Protein AF-A0A958MFA0-F1 (afdb_monomer_lite)

Foldseek 3Di:
DDLDFFDLPPDQLVLLLVVLLVLCVVVVVQLLVLLVQLVVLVVLLPPPPRSLVRSLLSVLLLLQLLLVSLVCSVVVHDDDVVSSNCRSVVPLLSVQCVVLSVLSSVLSNLLSCLVPVPDVPSVVVNVVSVLLNVLSSQFLSSCCSVPVPAHSVRSSVVSVVSCVSHVVSVVVNVVVVVVLVVCCVPPVCVVVCSSSSSSVSNSSNSSNCVGRVVDDRDD

Secondary structure (DSSP, 8-state):
-------S--TTSSHHHHHHHHHHHTTHHHHHHHHHHHHHHHHHHTSTTHHHHHHHHHHHHHHHHHHHHHHHHHTT----HHHHHHHHT-HHHHHHHHHHHHHHHHHHHHHHHHHHT--TTHHHHHHHHHHHHHHIIIIIHHHHHH-TTS-HHHHHHHHHHHHHHTHHHHHHHHHHHHHHHHHHTSGGGHHHHHHHTTHHHHHHHHHHHHHHS-PPP--

Structure (mmCIF, N/CA/C/O backbone):
data_AF-A0A958MFA0-F1
#
_entry.id   AF-A0A958MFA0-F1
#
loop_
_atom_site.group_PDB
_atom_site.id
_atom_site.type_symbol
_atom_site.label_atom_id
_atom_site.label_alt_id
_atom_site.label_comp_id
_atom_site.label_asym_id
_atom_site.label_entity_id
_atom_site.label_seq_id
_atom_site.pdbx_PDB_ins_code
_atom_site.Cartn_x
_atom_site.Cartn_y
_atom_site.Cartn_z
_atom_site.occupancy
_atom_site.B_iso_or_equiv
_atom_site.auth_seq_id
_atom_site.auth_comp_id
_atom_site.auth_asym_id
_atom_site.auth_atom_id
_atom_site.pdbx_PDB_model_num
ATOM 1 N N . MET A 1 1 ? 1.719 -18.904 14.456 1.00 42.28 1 MET A N 1
ATOM 2 C CA . MET A 1 1 ? 0.328 -18.883 13.957 1.00 42.28 1 MET A CA 1
ATOM 3 C C . MET A 1 1 ? 0.421 -19.070 12.454 1.00 42.28 1 MET A C 1
ATOM 5 O O . MET A 1 1 ? 1.051 -18.239 11.820 1.00 42.28 1 MET A O 1
ATOM 9 N N . ALA A 1 2 ? -0.038 -20.200 11.915 1.00 42.53 2 ALA A N 1
ATOM 10 C CA . ALA A 1 2 ? 0.018 -20.443 10.474 1.00 42.53 2 ALA A CA 1
ATOM 11 C C . ALA A 1 2 ? -1.041 -19.566 9.795 1.00 42.53 2 ALA A C 1
ATOM 13 O O . ALA A 1 2 ? -2.212 -19.676 10.155 1.00 42.53 2 ALA A O 1
ATOM 14 N N . ILE A 1 3 ? -0.635 -18.695 8.866 1.00 47.72 3 ILE A N 1
ATOM 15 C CA . ILE A 1 3 ? -1.565 -17.968 7.993 1.00 47.72 3 ILE A CA 1
ATOM 16 C C . ILE A 1 3 ? -2.292 -19.042 7.183 1.00 47.72 3 ILE A C 1
ATOM 18 O O . ILE A 1 3 ? -1.683 -19.742 6.372 1.00 47.72 3 ILE A O 1
ATOM 22 N N . LYS A 1 4 ? -3.563 -19.265 7.507 1.00 48.31 4 LYS A N 1
ATOM 23 C CA . LYS A 1 4 ? -4.401 -20.279 6.882 1.00 48.31 4 LYS A CA 1
ATOM 24 C C . LYS A 1 4 ? -5.480 -19.562 6.083 1.00 48.31 4 LYS A C 1
ATOM 26 O O . LYS A 1 4 ? -6.168 -18.719 6.638 1.00 48.31 4 LYS A O 1
ATOM 31 N N . PHE A 1 5 ? -5.611 -20.030 4.845 1.00 52.53 5 PHE A N 1
ATOM 32 C CA . PHE A 1 5 ? -6.624 -19.738 3.832 1.00 52.53 5 PHE A CA 1
ATOM 33 C C . PHE A 1 5 ? -6.328 -18.552 2.913 1.00 52.53 5 PHE A C 1
ATOM 35 O O . PHE A 1 5 ? -6.096 -17.427 3.331 1.00 52.53 5 PHE A O 1
ATOM 42 N N . TYR A 1 6 ? -6.293 -18.893 1.623 1.00 54.03 6 TYR A N 1
ATOM 43 C CA . TYR A 1 6 ? -6.500 -17.974 0.521 1.00 54.03 6 TYR A CA 1
ATOM 44 C C . TYR A 1 6 ? -7.883 -18.297 -0.003 1.00 54.03 6 TYR A C 1
ATOM 46 O O . TYR A 1 6 ? -8.095 -19.404 -0.512 1.00 54.03 6 TYR A O 1
ATOM 54 N N . LYS A 1 7 ? -8.820 -17.368 0.124 1.00 59.22 7 LYS A N 1
ATOM 55 C CA . LYS A 1 7 ? -10.092 -17.511 -0.574 1.00 59.22 7 LYS A CA 1
ATOM 56 C C . LYS A 1 7 ? -9.821 -17.423 -2.079 1.00 59.22 7 LYS A C 1
ATOM 58 O O . LYS A 1 7 ? -9.080 -16.545 -2.514 1.00 59.22 7 LYS A O 1
ATOM 63 N N . THR A 1 8 ? -10.362 -18.362 -2.851 1.00 53.28 8 THR A N 1
ATOM 64 C CA . THR A 1 8 ? -10.251 -18.422 -4.325 1.00 53.28 8 THR A CA 1
ATOM 65 C C . THR A 1 8 ? -11.487 -17.873 -5.039 1.00 53.28 8 THR A C 1
ATOM 67 O O . THR A 1 8 ? -11.510 -17.825 -6.264 1.00 53.28 8 THR A O 1
ATOM 70 N N . ASP A 1 9 ? -12.521 -17.487 -4.286 1.00 56.03 9 ASP A N 1
ATOM 71 C CA . ASP A 1 9 ? -13.794 -16.990 -4.810 1.00 56.03 9 ASP A CA 1
ATOM 72 C C . ASP A 1 9 ? -14.196 -15.704 -4.073 1.00 56.03 9 ASP A C 1
ATOM 74 O O . ASP A 1 9 ? -14.758 -15.723 -2.973 1.00 56.03 9 ASP A O 1
ATOM 78 N N . ILE A 1 10 ? -13.794 -14.573 -4.653 1.00 55.56 10 ILE A N 1
ATOM 79 C CA . ILE A 1 10 ? -14.013 -13.213 -4.130 1.00 55.56 10 ILE A CA 1
ATOM 80 C C . ILE A 1 10 ? -15.196 -12.552 -4.870 1.00 55.56 10 ILE A C 1
ATOM 82 O O . ILE A 1 10 ? -15.312 -11.330 -4.929 1.00 55.56 10 ILE A O 1
ATOM 86 N N . GLY A 1 11 ? -16.067 -13.356 -5.491 1.00 56.19 11 GLY A N 1
ATOM 87 C CA . GLY A 1 11 ? -17.166 -12.839 -6.295 1.00 56.19 11 GLY A CA 1
ATOM 88 C C . GLY A 1 11 ? -16.675 -12.029 -7.498 1.00 56.19 11 GLY A C 1
ATOM 89 O O . GLY A 1 11 ? -15.629 -12.292 -8.095 1.00 56.19 11 GLY A O 1
ATOM 90 N N . THR A 1 12 ? -17.451 -11.021 -7.881 1.00 56.22 12 THR A N 1
ATOM 91 C CA . THR A 1 12 ? -17.263 -10.261 -9.136 1.00 56.22 12 THR A CA 1
ATOM 92 C C . THR A 1 12 ? -16.230 -9.127 -9.037 1.00 56.22 12 THR A C 1
ATOM 94 O O . THR A 1 12 ? -16.018 -8.389 -10.000 1.00 56.22 12 THR A O 1
ATOM 97 N N . GLY A 1 13 ? -15.575 -8.961 -7.883 1.00 62.12 13 GLY A N 1
ATOM 98 C CA . GLY A 1 13 ? -14.539 -7.948 -7.649 1.00 62.12 13 GLY A CA 1
ATOM 99 C C . GLY A 1 13 ? -15.048 -6.516 -7.418 1.00 62.12 13 GLY A C 1
ATOM 100 O O . GLY A 1 13 ? -14.292 -5.705 -6.886 1.00 62.12 13 GLY A O 1
ATOM 101 N N . TRP A 1 14 ? -16.311 -6.189 -7.742 1.00 68.00 14 TRP A N 1
ATOM 102 C CA . TRP A 1 14 ? -16.907 -4.864 -7.457 1.00 68.00 14 TRP A CA 1
ATOM 103 C C . TRP A 1 14 ? -17.265 -4.675 -5.972 1.00 68.00 14 TRP A C 1
ATOM 105 O O . TRP A 1 14 ? -17.302 -3.548 -5.475 1.00 68.00 14 TRP A O 1
ATOM 115 N N . GLU A 1 15 ? -17.484 -5.782 -5.262 1.00 76.62 15 GLU A N 1
ATOM 116 C CA . GLU A 1 15 ? -17.843 -5.820 -3.842 1.00 76.62 15 GLU A CA 1
ATOM 117 C C . GLU A 1 15 ? -16.756 -5.181 -2.965 1.00 76.62 15 GLU A C 1
ATOM 119 O O . GLU A 1 15 ? -17.062 -4.529 -1.968 1.00 76.62 15 GLU A O 1
ATOM 124 N N . VAL A 1 16 ? -15.483 -5.303 -3.363 1.00 79.75 16 VAL A N 1
ATOM 125 C CA . VAL A 1 16 ? -14.350 -4.718 -2.632 1.00 79.75 16 VAL A CA 1
ATOM 126 C C . VAL A 1 16 ? -14.380 -3.181 -2.683 1.00 79.75 16 VAL A C 1
ATOM 128 O O . VAL A 1 16 ? -14.438 -2.570 -1.615 1.00 79.75 16 VAL A O 1
ATOM 131 N N . PRO A 1 17 ? -14.397 -2.522 -3.864 1.00 78.31 17 PRO A N 1
ATOM 132 C CA . PRO A 1 17 ? -14.599 -1.076 -3.954 1.00 78.31 17 PRO A CA 1
ATOM 133 C C . PRO A 1 17 ? -15.829 -0.571 -3.191 1.00 78.31 17 PRO A C 1
ATOM 135 O O . PRO A 1 17 ? -15.758 0.472 -2.539 1.00 78.31 17 PRO A O 1
ATOM 138 N N . TRP A 1 18 ? -16.945 -1.304 -3.247 1.00 79.69 18 TRP A N 1
ATOM 139 C CA . TRP A 1 18 ? -18.168 -0.923 -2.542 1.00 79.69 18 TRP A CA 1
ATOM 140 C C . TRP A 1 18 ? -18.013 -0.989 -1.023 1.00 79.69 18 TRP A C 1
ATOM 142 O O . TRP A 1 18 ? -18.351 -0.040 -0.320 1.00 79.69 18 TRP A O 1
ATOM 152 N N . TYR A 1 19 ? -17.425 -2.061 -0.500 1.00 85.50 19 TYR A N 1
ATOM 153 C CA . TYR A 1 19 ? -17.160 -2.180 0.931 1.00 85.50 19 TYR A CA 1
ATOM 154 C C . TYR A 1 19 ? -16.174 -1.108 1.424 1.00 85.50 19 TYR A C 1
ATOM 156 O O . TYR A 1 19 ? -16.369 -0.508 2.484 1.00 85.50 19 TYR A O 1
ATOM 164 N N . CYS A 1 20 ? -15.151 -0.783 0.624 1.00 86.44 20 CYS A N 1
ATOM 165 C CA . CYS A 1 20 ? -14.254 0.342 0.899 1.00 86.44 20 CYS A CA 1
ATOM 166 C C . CYS A 1 20 ? -15.016 1.672 1.017 1.00 86.44 20 CYS A C 1
ATOM 168 O O . CYS A 1 20 ? -14.756 2.447 1.944 1.00 86.44 20 CYS A O 1
ATOM 170 N N . TRP A 1 21 ? -15.973 1.910 0.115 1.00 84.94 21 TRP A N 1
ATOM 171 C CA . TRP A 1 21 ? -16.859 3.074 0.145 1.00 84.94 21 TRP A CA 1
ATOM 172 C C . TRP A 1 21 ? -17.740 3.110 1.407 1.00 84.94 21 TRP A C 1
ATOM 174 O O . TRP A 1 21 ? -17.855 4.144 2.070 1.00 84.94 21 TRP A O 1
ATOM 184 N N . GLU A 1 22 ? -18.324 1.980 1.799 1.00 86.06 22 GLU A N 1
ATOM 185 C CA . GLU A 1 22 ? -19.159 1.888 3.002 1.00 86.06 22 GLU A CA 1
ATOM 186 C C . GLU A 1 22 ? -18.379 2.180 4.293 1.00 86.06 22 GLU A C 1
ATOM 188 O O . GLU A 1 22 ? -18.895 2.848 5.198 1.00 86.06 22 GLU A O 1
ATOM 193 N N . LEU A 1 23 ? -17.117 1.742 4.369 1.00 86.81 23 LEU A N 1
ATOM 194 C CA . LEU A 1 23 ? -16.224 2.058 5.486 1.00 86.81 23 LEU A CA 1
ATOM 195 C C . LEU A 1 23 ? -15.851 3.545 5.520 1.00 86.81 23 LEU A C 1
ATOM 197 O O . LEU A 1 23 ? -15.913 4.184 6.575 1.00 86.81 23 LEU A O 1
ATOM 201 N N . MET A 1 24 ? -15.466 4.112 4.375 1.00 88.50 24 MET A N 1
ATOM 202 C CA . MET A 1 24 ? -14.934 5.474 4.331 1.00 88.50 24 MET A CA 1
ATOM 203 C C . MET A 1 24 ? -16.021 6.537 4.519 1.00 88.50 24 MET A C 1
ATOM 205 O O . MET A 1 24 ? -15.745 7.569 5.125 1.00 88.50 24 MET A O 1
ATOM 209 N N . LYS A 1 25 ? -17.251 6.323 4.017 1.00 86.62 25 LYS A N 1
ATOM 210 C CA . LYS A 1 25 ? -18.285 7.375 3.991 1.00 86.62 25 LYS A CA 1
ATOM 211 C C . LYS A 1 25 ? -18.671 7.846 5.395 1.00 86.62 25 LYS A C 1
ATOM 213 O O . LYS A 1 25 ? -18.990 9.014 5.588 1.00 86.62 25 LYS A O 1
ATOM 218 N N . LYS A 1 26 ? -18.558 6.959 6.390 1.00 84.94 26 LYS A N 1
ATOM 219 C CA . LYS A 1 26 ? -18.779 7.262 7.815 1.00 84.94 26 LYS A CA 1
ATOM 220 C C . LYS A 1 26 ? -17.706 8.194 8.395 1.00 84.94 26 LYS A C 1
ATOM 222 O O . LYS A 1 26 ? -17.974 8.914 9.347 1.00 84.94 26 LYS A O 1
ATOM 227 N N . ASN A 1 27 ? -16.509 8.198 7.806 1.00 86.94 27 ASN A N 1
ATOM 228 C CA . ASN A 1 27 ? -15.331 8.943 8.256 1.00 86.94 27 ASN A CA 1
ATOM 229 C C . ASN A 1 27 ? -14.742 9.818 7.132 1.00 86.94 27 ASN A C 1
ATOM 231 O O . ASN A 1 27 ? -13.530 10.046 7.071 1.00 86.94 27 ASN A O 1
ATOM 235 N N . TYR A 1 28 ? -15.601 10.312 6.234 1.00 86.56 28 TYR A N 1
ATOM 236 C CA . TYR A 1 28 ? -15.191 10.884 4.951 1.00 86.56 28 TYR A CA 1
ATOM 237 C C . TYR A 1 28 ? -14.187 12.036 5.082 1.00 86.56 28 TYR A C 1
ATOM 239 O O . TYR A 1 28 ? -13.232 12.101 4.317 1.00 86.56 28 TYR A O 1
ATOM 247 N N . GLY A 1 29 ? -14.341 12.911 6.083 1.00 88.00 29 GLY A N 1
ATOM 248 C CA . GLY A 1 29 ? -13.418 14.032 6.302 1.00 88.00 29 GLY A CA 1
ATOM 249 C C . GLY A 1 29 ? -11.972 13.587 6.560 1.00 88.00 29 GLY A C 1
ATOM 250 O O . GLY A 1 29 ? -11.043 14.129 5.961 1.00 88.00 29 GLY A O 1
ATOM 251 N N . LEU A 1 30 ? -11.778 12.558 7.395 1.00 89.19 30 LEU A N 1
ATOM 252 C CA . LEU A 1 30 ? -10.454 11.977 7.632 1.00 89.19 30 LEU A CA 1
ATOM 253 C C . LEU A 1 30 ? -9.954 11.246 6.382 1.00 89.19 30 LEU A C 1
ATOM 255 O O . LEU A 1 30 ? -8.801 11.420 5.991 1.00 89.19 30 LEU A O 1
ATOM 259 N N . ALA A 1 31 ? -10.829 10.467 5.741 1.00 88.44 31 ALA A N 1
ATOM 260 C CA . ALA A 1 31 ? -10.497 9.703 4.545 1.00 88.44 31 ALA A CA 1
ATOM 261 C C . ALA A 1 31 ? -9.992 10.610 3.409 1.00 88.44 31 ALA A C 1
ATOM 263 O O . ALA A 1 31 ? -8.959 10.341 2.793 1.00 88.44 31 ALA A O 1
ATOM 264 N N . LEU A 1 32 ? -10.686 11.725 3.183 1.00 87.31 32 LEU A N 1
ATOM 265 C CA . LEU A 1 32 ? -10.329 12.744 2.208 1.00 87.31 32 LEU A CA 1
ATOM 266 C C . LEU A 1 32 ? -8.992 13.406 2.551 1.00 87.31 32 LEU A C 1
ATOM 268 O O . LEU A 1 32 ? -8.109 13.450 1.698 1.00 87.31 32 LEU A O 1
ATOM 272 N N . GLY A 1 33 ? -8.811 13.869 3.793 1.00 85.88 33 GLY A N 1
ATOM 273 C CA . GLY A 1 33 ? -7.572 14.533 4.214 1.00 85.88 33 GLY A CA 1
ATOM 274 C C . GLY A 1 33 ? -6.334 13.646 4.050 1.00 85.88 33 GLY A C 1
ATOM 275 O O . GLY A 1 33 ? -5.317 14.081 3.512 1.00 85.88 33 GLY A O 1
ATOM 276 N N . VAL A 1 34 ? -6.435 12.372 4.438 1.00 88.12 34 VAL A N 1
ATOM 277 C CA . VAL A 1 34 ? -5.340 11.401 4.287 1.00 88.12 34 VAL A CA 1
ATOM 278 C C . VAL A 1 34 ? -5.091 11.058 2.813 1.00 88.12 34 VAL A C 1
ATOM 280 O O . VAL A 1 34 ? -3.951 10.845 2.409 1.00 88.12 34 VAL A O 1
ATOM 283 N N . SER A 1 35 ? -6.126 11.063 1.977 1.00 85.12 35 SER A N 1
ATOM 284 C CA . SER A 1 35 ? -5.967 10.797 0.544 1.00 85.12 35 SER A CA 1
ATOM 285 C C . SER A 1 35 ? -5.373 11.980 -0.225 1.00 85.12 35 SER A C 1
ATOM 287 O O . SER A 1 35 ? -4.584 11.773 -1.143 1.00 85.12 35 SER A O 1
ATOM 289 N N . VAL A 1 36 ? -5.652 13.221 0.191 1.00 83.44 36 VAL A N 1
ATOM 290 C CA . VAL A 1 36 ? -4.938 14.410 -0.309 1.00 83.44 36 VAL A CA 1
ATOM 291 C C . VAL A 1 36 ? -3.455 14.338 0.058 1.00 83.44 36 VAL A C 1
ATOM 293 O O . VAL A 1 36 ? -2.602 14.626 -0.777 1.00 83.44 36 VAL A O 1
ATOM 296 N N . LEU A 1 37 ? -3.124 13.891 1.273 1.00 84.75 37 LEU A N 1
ATOM 297 C CA . LEU A 1 37 ? -1.733 13.659 1.664 1.00 84.75 37 LEU A CA 1
ATOM 298 C C . LEU A 1 37 ? -1.057 12.604 0.767 1.00 84.75 37 LEU A C 1
ATOM 300 O O . LEU A 1 37 ? 0.075 12.808 0.331 1.00 84.75 37 LEU A O 1
ATOM 304 N N . ALA A 1 38 ? -1.764 11.520 0.436 1.00 82.88 38 ALA A N 1
ATOM 305 C CA . ALA A 1 38 ? -1.285 10.513 -0.513 1.00 82.88 38 ALA A CA 1
ATOM 306 C C . ALA A 1 38 ? -1.000 11.120 -1.891 1.00 82.88 38 ALA A C 1
ATOM 308 O O . ALA A 1 38 ? 0.053 10.864 -2.469 1.00 82.88 38 ALA A O 1
ATOM 309 N N . LEU A 1 39 ? -1.905 11.966 -2.394 1.00 79.88 39 LEU A N 1
ATOM 310 C CA . LEU A 1 39 ? -1.716 12.684 -3.653 1.00 79.88 39 LEU A CA 1
ATOM 311 C C . LEU A 1 39 ? -0.454 13.554 -3.607 1.00 79.88 39 LEU A C 1
ATOM 313 O O . LEU A 1 39 ? 0.338 13.521 -4.545 1.00 79.88 39 LEU A O 1
ATOM 317 N N . CYS A 1 40 ? -0.213 14.268 -2.504 1.00 82.62 40 CYS A N 1
ATOM 318 C CA . CYS A 1 40 ? 1.022 15.031 -2.317 1.00 82.62 40 CYS A CA 1
ATOM 319 C C . CYS A 1 40 ? 2.268 14.133 -2.388 1.00 82.62 40 CYS A C 1
ATOM 321 O O . CYS A 1 40 ? 3.250 14.508 -3.024 1.00 82.62 40 CYS A O 1
ATOM 323 N N . PHE A 1 41 ? 2.236 12.934 -1.796 1.00 84.06 41 PHE A N 1
ATOM 324 C CA . PHE A 1 41 ? 3.342 11.972 -1.896 1.00 84.06 41 PHE A CA 1
ATOM 325 C C . PHE A 1 41 ? 3.546 11.461 -3.328 1.00 84.06 41 PHE A C 1
ATOM 327 O O . PHE A 1 41 ? 4.686 11.336 -3.776 1.00 84.06 41 PHE A O 1
ATOM 334 N N . TYR A 1 42 ? 2.462 11.228 -4.072 1.00 76.19 42 TYR A N 1
ATOM 335 C CA . TYR A 1 42 ? 2.535 10.875 -5.490 1.00 76.19 42 TYR A CA 1
ATOM 336 C C . TYR A 1 42 ? 3.102 12.007 -6.350 1.00 76.19 42 TYR A C 1
ATOM 338 O O . TYR A 1 42 ? 3.878 11.735 -7.261 1.00 76.19 42 TYR A O 1
ATOM 346 N N . MET A 1 43 ? 2.807 13.272 -6.041 1.00 77.25 43 MET A N 1
ATOM 347 C CA . MET A 1 43 ? 3.395 14.413 -6.755 1.00 77.25 43 MET A CA 1
ATOM 348 C C . MET A 1 43 ? 4.921 14.478 -6.582 1.00 77.25 43 MET A C 1
ATOM 350 O O . MET A 1 43 ? 5.630 14.826 -7.523 1.00 77.25 43 MET A O 1
ATOM 354 N N . VAL A 1 44 ? 5.452 14.066 -5.422 1.00 78.19 44 VAL A N 1
ATOM 355 C CA . VAL A 1 44 ? 6.909 13.935 -5.212 1.00 78.19 44 VAL A CA 1
ATOM 356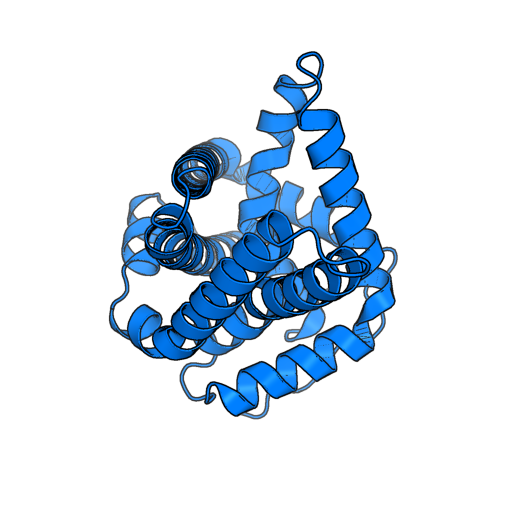 C C . VAL A 1 44 ? 7.512 12.858 -6.122 1.00 78.19 44 VAL A C 1
ATOM 358 O O . VAL A 1 44 ? 8.649 13.002 -6.568 1.00 78.19 44 VAL A O 1
ATOM 361 N N . ALA A 1 45 ? 6.755 11.805 -6.455 1.00 73.44 45 ALA A N 1
ATOM 362 C CA . ALA A 1 45 ? 7.218 10.727 -7.330 1.00 73.44 45 ALA A CA 1
ATOM 363 C C . ALA A 1 45 ? 7.484 11.181 -8.777 1.00 73.44 45 ALA A C 1
ATOM 365 O O . ALA A 1 45 ? 8.208 10.496 -9.494 1.00 73.44 45 ALA A O 1
ATOM 366 N N . VAL A 1 46 ? 6.933 12.327 -9.196 1.00 70.88 46 VAL A N 1
ATOM 367 C CA . VAL A 1 46 ? 7.093 12.882 -10.553 1.00 70.88 46 VAL A CA 1
ATOM 368 C C . VAL A 1 46 ? 8.495 13.470 -10.771 1.00 70.88 46 VAL A C 1
ATOM 370 O O . VAL A 1 46 ? 8.910 13.676 -11.909 1.00 70.88 46 VAL A O 1
ATOM 373 N N . ILE A 1 47 ? 9.258 13.721 -9.701 1.00 77.31 47 ILE A N 1
ATOM 374 C CA . ILE A 1 47 ? 10.630 14.231 -9.802 1.00 77.31 47 ILE A CA 1
ATOM 375 C C . ILE A 1 47 ? 11.547 13.104 -10.313 1.00 77.31 47 ILE A C 1
ATOM 377 O O . ILE A 1 47 ? 11.691 12.091 -9.623 1.00 77.31 47 ILE A O 1
ATOM 381 N N . PRO A 1 48 ? 12.217 13.258 -11.470 1.00 67.12 48 PRO A N 1
ATOM 382 C CA . PRO A 1 48 ? 13.079 12.213 -12.017 1.00 67.12 48 PRO A CA 1
ATOM 383 C C . PRO A 1 48 ? 14.193 11.821 -11.046 1.00 67.12 48 PRO A C 1
ATOM 385 O O . PRO A 1 48 ? 14.802 12.685 -10.414 1.00 67.12 48 PRO A O 1
ATOM 388 N N . LEU A 1 49 ? 14.462 10.515 -10.950 1.00 68.06 49 LEU A N 1
ATOM 389 C CA . LEU A 1 49 ? 15.480 9.864 -10.111 1.00 68.06 49 LEU A CA 1
ATOM 390 C C . LEU A 1 49 ? 15.332 10.061 -8.594 1.00 68.06 49 LEU A C 1
ATOM 392 O O . LEU A 1 49 ? 15.420 9.080 -7.873 1.00 68.06 49 LEU A O 1
ATOM 396 N N . VAL A 1 50 ? 15.075 11.271 -8.096 1.00 77.62 50 VAL A N 1
ATOM 397 C CA . VAL A 1 50 ? 14.887 11.583 -6.666 1.00 77.62 50 VAL A CA 1
ATOM 398 C C . VAL A 1 50 ? 13.502 11.159 -6.177 1.00 77.62 50 VAL A C 1
ATOM 400 O O . VAL A 1 50 ? 13.358 10.706 -5.039 1.00 77.62 50 VAL A O 1
ATOM 403 N N . GLY A 1 51 ? 12.495 11.264 -7.046 1.00 79.50 51 GLY A N 1
ATOM 404 C CA . GLY A 1 51 ? 11.107 10.925 -6.759 1.00 79.50 51 GLY A CA 1
ATOM 405 C C . GLY A 1 51 ? 10.964 9.523 -6.178 1.00 79.50 51 GLY A C 1
ATOM 406 O O . GLY A 1 51 ? 10.490 9.425 -5.053 1.00 79.50 51 GLY A O 1
ATOM 407 N N . PRO A 1 52 ? 11.447 8.454 -6.842 1.00 78.62 52 PRO A N 1
ATOM 408 C CA . PRO A 1 52 ? 11.360 7.089 -6.320 1.00 78.62 52 PRO A CA 1
ATOM 409 C C . PRO A 1 52 ? 11.967 6.891 -4.922 1.00 78.62 52 PRO A C 1
ATOM 411 O O . PRO A 1 52 ? 11.399 6.148 -4.119 1.00 78.62 52 PRO A O 1
ATOM 414 N N . PHE A 1 53 ? 13.081 7.557 -4.589 1.00 84.44 53 PHE A N 1
ATOM 415 C CA . PHE A 1 53 ? 13.722 7.417 -3.272 1.00 84.44 53 PHE A CA 1
ATOM 416 C C . PHE A 1 53 ? 12.935 8.088 -2.146 1.00 84.44 53 PHE A C 1
ATOM 418 O O . PHE A 1 53 ? 12.953 7.592 -1.022 1.00 84.44 53 PHE A O 1
ATOM 425 N N . LEU A 1 54 ? 12.256 9.204 -2.428 1.00 84.56 54 LEU A N 1
ATOM 426 C CA . LEU A 1 54 ? 11.479 9.940 -1.428 1.00 84.56 54 LEU A CA 1
ATOM 427 C C . LEU A 1 54 ? 10.019 9.487 -1.372 1.00 84.56 54 LEU A C 1
ATOM 429 O O . LEU A 1 54 ? 9.468 9.322 -0.285 1.00 84.56 54 LEU A O 1
ATOM 433 N N . SER A 1 55 ? 9.389 9.252 -2.521 1.00 83.94 55 SER A N 1
ATOM 434 C CA . SER A 1 55 ? 7.979 8.878 -2.599 1.00 83.94 55 SER A CA 1
ATOM 435 C C . SER A 1 55 ? 7.735 7.467 -2.080 1.00 83.94 55 SER A C 1
ATOM 437 O O . SER A 1 55 ? 6.733 7.249 -1.407 1.00 83.94 55 SER A O 1
ATOM 439 N N . THR A 1 56 ? 8.656 6.521 -2.305 1.00 87.38 56 THR A N 1
ATOM 440 C CA . THR A 1 56 ? 8.453 5.129 -1.877 1.00 87.38 56 THR A CA 1
ATOM 441 C C . THR A 1 56 ? 8.320 5.016 -0.354 1.00 87.38 56 THR A C 1
ATOM 443 O O . THR A 1 56 ? 7.293 4.513 0.099 1.00 87.38 56 THR A O 1
ATOM 446 N N . PRO A 1 57 ? 9.248 5.527 0.482 1.00 88.75 57 PRO A N 1
ATOM 447 C CA . PRO A 1 57 ? 9.059 5.512 1.934 1.00 88.75 57 PRO A CA 1
ATOM 448 C C . PRO A 1 57 ? 7.764 6.202 2.385 1.00 88.75 57 PRO A C 1
ATOM 450 O O . PRO A 1 57 ? 7.061 5.670 3.242 1.00 88.75 57 PRO A O 1
ATOM 453 N N . LEU A 1 58 ? 7.410 7.343 1.780 1.00 89.69 58 LEU A N 1
ATOM 454 C CA . LEU A 1 58 ? 6.187 8.085 2.110 1.00 89.69 58 LEU A CA 1
ATOM 455 C C . LEU A 1 58 ? 4.912 7.298 1.766 1.00 89.69 58 LEU A C 1
ATOM 457 O O . LEU A 1 58 ? 3.971 7.269 2.559 1.00 89.69 58 LEU A O 1
ATOM 461 N N . ILE A 1 59 ? 4.894 6.604 0.626 1.00 87.31 59 ILE A N 1
ATOM 462 C CA . ILE A 1 59 ? 3.795 5.719 0.223 1.00 87.31 59 ILE A CA 1
ATOM 463 C C . ILE A 1 59 ? 3.666 4.552 1.206 1.00 87.31 59 ILE A C 1
ATOM 465 O O . ILE A 1 59 ? 2.555 4.213 1.600 1.00 87.31 59 ILE A O 1
ATOM 469 N N . PHE A 1 60 ? 4.772 3.968 1.671 1.00 89.44 60 PHE A N 1
ATOM 470 C CA . PHE A 1 60 ? 4.712 2.905 2.679 1.00 89.44 60 PHE A CA 1
ATOM 471 C C . PHE A 1 60 ? 4.196 3.411 4.027 1.00 89.44 60 PHE A C 1
ATOM 473 O O . PHE A 1 60 ? 3.378 2.736 4.647 1.00 89.44 60 PHE A O 1
ATOM 480 N N . MET A 1 61 ? 4.605 4.606 4.462 1.00 91.50 61 MET A N 1
ATOM 481 C CA . MET A 1 61 ? 4.036 5.250 5.652 1.00 91.50 61 MET A CA 1
ATOM 482 C C . MET A 1 61 ? 2.522 5.442 5.502 1.00 91.50 61 MET A C 1
ATOM 484 O O . MET A 1 61 ? 1.764 5.117 6.418 1.00 91.50 61 MET A O 1
ATOM 488 N N . TYR A 1 62 ? 2.074 5.900 4.329 1.00 90.50 62 TYR A N 1
ATOM 489 C CA . TYR A 1 62 ? 0.655 6.007 4.003 1.00 90.50 62 TYR A CA 1
ATOM 490 C C . TYR A 1 62 ? -0.058 4.651 4.075 1.00 90.50 62 TYR A C 1
ATOM 492 O O . TYR A 1 62 ? -1.065 4.546 4.775 1.00 90.50 62 TYR A O 1
ATOM 500 N N . ILE A 1 63 ? 0.477 3.608 3.428 1.00 90.31 63 ILE A N 1
ATOM 501 C CA . ILE A 1 63 ? -0.117 2.264 3.433 1.00 90.31 63 ILE A CA 1
ATOM 502 C C . ILE A 1 63 ? -0.233 1.754 4.872 1.00 90.31 63 ILE A C 1
ATOM 504 O O . ILE A 1 63 ? -1.319 1.361 5.287 1.00 90.31 63 ILE A O 1
ATOM 508 N N . VAL A 1 64 ? 0.832 1.829 5.676 1.00 92.81 64 VAL A N 1
ATOM 509 C CA . VAL A 1 64 ? 0.808 1.389 7.082 1.00 92.81 64 VAL A CA 1
ATOM 510 C C . VAL A 1 64 ? -0.269 2.122 7.876 1.00 92.81 64 VAL A C 1
ATOM 512 O O . VAL A 1 64 ? -1.095 1.477 8.524 1.00 92.81 64 VAL A O 1
ATOM 515 N N . GLY A 1 65 ? -0.295 3.455 7.812 1.00 92.44 65 GLY A N 1
ATOM 516 C CA . GLY A 1 65 ? -1.316 4.243 8.499 1.00 92.44 65 GLY A CA 1
ATOM 517 C C . GLY A 1 65 ? -2.726 3.855 8.050 1.00 92.44 65 GLY A C 1
ATOM 518 O O . GLY A 1 65 ? -3.606 3.643 8.883 1.00 92.44 65 GLY A O 1
ATOM 519 N N . SER A 1 66 ? -2.925 3.680 6.744 1.00 91.94 66 SER A N 1
ATOM 520 C CA . SER A 1 66 ? -4.213 3.317 6.150 1.00 91.94 66 SER A CA 1
ATOM 521 C C . SER A 1 66 ? -4.716 1.935 6.583 1.00 91.94 66 SER A C 1
ATOM 523 O O . SER A 1 66 ? -5.906 1.777 6.847 1.00 91.94 66 SER A O 1
ATOM 525 N N . LEU A 1 67 ? -3.816 0.962 6.767 1.00 93.56 67 LEU A N 1
ATOM 526 C CA . LEU A 1 67 ? -4.156 -0.384 7.231 1.00 93.56 67 LEU A CA 1
ATOM 527 C C . LEU A 1 67 ? -4.714 -0.374 8.656 1.00 93.56 67 LEU A C 1
ATOM 529 O O . LEU A 1 67 ? -5.721 -1.025 8.933 1.00 93.56 67 LEU A O 1
ATOM 533 N N . PHE A 1 68 ? -4.087 0.381 9.561 1.00 93.25 68 PHE A N 1
ATOM 534 C CA . PHE A 1 68 ? -4.578 0.505 10.934 1.00 93.25 68 PHE A CA 1
ATOM 535 C C . PHE A 1 68 ? -5.901 1.269 11.007 1.00 93.25 68 PHE A C 1
ATOM 537 O O . PHE A 1 68 ? -6.794 0.845 11.735 1.00 93.25 68 PHE A O 1
ATOM 544 N N . ILE A 1 69 ? -6.050 2.344 10.226 1.00 92.81 69 ILE A N 1
ATOM 545 C CA . ILE A 1 69 ? -7.310 3.092 10.136 1.00 92.81 69 ILE A CA 1
ATOM 546 C C . ILE A 1 69 ? -8.435 2.206 9.586 1.00 92.81 69 ILE A C 1
ATOM 548 O O . ILE A 1 69 ? -9.513 2.164 10.170 1.00 92.81 69 ILE A O 1
ATOM 552 N N . GLY A 1 70 ? -8.182 1.460 8.506 1.00 91.75 70 GLY A N 1
ATOM 553 C CA . GLY A 1 70 ? -9.156 0.530 7.933 1.00 91.75 70 GLY A CA 1
ATOM 554 C C . GLY A 1 70 ? -9.620 -0.514 8.948 1.00 91.75 70 GLY A C 1
ATOM 555 O O . GLY A 1 70 ? -10.819 -0.754 9.074 1.00 91.75 70 GLY A O 1
ATOM 556 N N . ARG A 1 71 ? -8.685 -1.053 9.739 1.00 91.81 71 ARG A N 1
ATOM 557 C CA . ARG A 1 71 ? -8.984 -2.001 10.820 1.00 91.81 71 ARG A CA 1
ATOM 558 C C . ARG A 1 71 ? -9.804 -1.396 11.953 1.00 91.81 71 ARG A C 1
ATOM 560 O O . ARG A 1 71 ? -10.719 -2.044 12.457 1.00 91.81 71 ARG A O 1
ATOM 567 N N . ASP A 1 72 ? -9.474 -0.183 12.378 1.00 92.50 72 ASP A N 1
ATOM 568 C CA . ASP A 1 72 ? -10.240 0.506 13.414 1.00 92.50 72 ASP A CA 1
ATOM 569 C C . ASP A 1 72 ? -11.670 0.795 12.936 1.00 92.50 72 ASP A C 1
ATOM 571 O O . ASP A 1 72 ? -12.619 0.526 13.669 1.00 92.50 72 ASP A O 1
ATOM 575 N N . TRP A 1 73 ? -11.838 1.267 11.697 1.00 92.50 73 TRP A N 1
ATOM 576 C CA . TRP A 1 73 ? -13.153 1.544 11.115 1.00 92.50 73 TRP A CA 1
ATOM 577 C C . TRP A 1 73 ? -14.009 0.291 10.947 1.00 92.50 7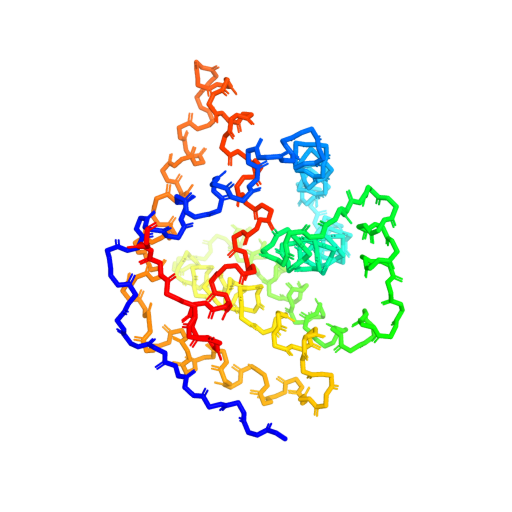3 TRP A C 1
ATOM 579 O O . TRP A 1 73 ? -15.198 0.337 11.260 1.00 92.50 73 TRP A O 1
ATOM 589 N N . GLU A 1 74 ? -13.422 -0.823 10.502 1.00 90.81 74 GLU A N 1
ATOM 590 C CA . GLU A 1 74 ? -14.120 -2.113 10.438 1.00 90.81 74 GLU A CA 1
ATOM 591 C C . GLU A 1 74 ? -14.587 -2.557 11.834 1.00 90.81 74 GLU A C 1
ATOM 593 O O . GLU A 1 74 ? -15.721 -2.996 12.006 1.00 90.81 74 GLU A O 1
ATOM 598 N N . ALA A 1 75 ? -13.758 -2.348 12.860 1.00 90.62 75 ALA A N 1
ATOM 599 C CA . ALA A 1 75 ? -14.099 -2.639 14.251 1.00 90.62 75 ALA A CA 1
ATOM 600 C C . ALA A 1 75 ? -15.047 -1.606 14.902 1.00 90.62 75 ALA A C 1
ATOM 602 O O . ALA A 1 75 ? -15.307 -1.696 16.104 1.00 90.62 75 ALA A O 1
ATOM 603 N N . GLY A 1 76 ? -15.520 -0.597 14.159 1.00 88.94 76 GLY A N 1
ATOM 604 C CA . GLY A 1 76 ? -16.367 0.481 14.681 1.00 88.94 76 GLY A CA 1
ATOM 605 C C . GLY A 1 76 ? -15.665 1.407 15.681 1.00 88.94 76 GLY A C 1
ATOM 606 O O . GLY A 1 76 ? -16.328 2.111 16.444 1.00 88.94 76 GLY A O 1
ATOM 607 N N . LYS A 1 77 ? -14.329 1.406 15.712 1.00 89.12 77 LYS A N 1
ATOM 608 C CA . LYS A 1 77 ? -13.529 2.238 16.611 1.00 89.12 77 LYS A CA 1
ATOM 609 C C . LYS A 1 77 ? -13.298 3.623 16.004 1.00 89.12 77 LYS A C 1
ATOM 611 O O . LYS A 1 77 ? -13.062 3.739 14.800 1.00 89.12 77 LYS A O 1
ATOM 616 N N . PRO A 1 78 ? -13.324 4.685 16.825 1.00 87.44 78 PRO A N 1
ATOM 617 C CA . PRO A 1 78 ? -12.979 6.015 16.357 1.00 87.44 78 PRO A CA 1
ATOM 618 C C . PRO A 1 78 ? -11.483 6.088 16.036 1.00 87.44 78 PRO A C 1
ATOM 620 O O . PRO A 1 78 ? -10.642 5.661 16.829 1.00 87.44 78 PRO A O 1
ATOM 623 N N . SER A 1 79 ? -11.151 6.703 14.903 1.00 92.12 79 SER A N 1
ATOM 624 C CA . SER A 1 79 ? -9.769 6.991 14.518 1.00 92.12 79 SER A CA 1
ATOM 625 C C . SER A 1 79 ? -9.584 8.467 14.204 1.00 92.12 79 SER A C 1
ATOM 627 O O . SER A 1 79 ? -10.513 9.158 13.791 1.00 92.12 79 SER A O 1
ATOM 629 N N . SER A 1 80 ? -8.358 8.952 14.380 1.00 92.94 80 SER A N 1
ATOM 630 C CA . SER A 1 80 ? -7.988 10.343 14.130 1.00 92.94 80 SER A CA 1
ATOM 631 C C . SER A 1 80 ? -6.781 10.435 13.201 1.00 92.94 80 SER A C 1
ATOM 633 O O . SER A 1 80 ? -6.048 9.461 13.012 1.00 92.94 80 SER A O 1
ATOM 635 N N . PHE A 1 81 ? -6.516 11.633 12.678 1.00 90.50 81 PHE A N 1
ATOM 636 C CA . PHE A 1 81 ? -5.282 11.898 11.935 1.00 90.50 81 PHE A CA 1
ATOM 637 C C . PHE A 1 81 ? -4.027 11.643 12.786 1.00 90.50 81 PHE A C 1
ATOM 639 O O . PHE A 1 81 ? -3.030 11.133 12.283 1.00 90.50 81 PHE A O 1
ATOM 646 N N . ASN A 1 82 ? -4.084 11.906 14.097 1.00 92.50 82 ASN A N 1
ATOM 647 C CA . ASN A 1 82 ? -2.975 11.601 15.000 1.00 92.50 82 ASN A CA 1
ATOM 648 C C . ASN A 1 82 ? -2.735 10.086 15.122 1.00 92.50 82 ASN A C 1
ATOM 650 O O . ASN A 1 82 ? -1.590 9.635 15.131 1.00 92.50 82 ASN A O 1
ATOM 654 N N . THR A 1 83 ? -3.811 9.291 15.154 1.00 91.31 83 THR A N 1
ATOM 655 C CA . THR A 1 83 ? -3.730 7.823 15.110 1.00 91.31 83 THR A CA 1
ATOM 656 C C . THR A 1 83 ? -3.041 7.370 13.826 1.00 91.31 83 THR A C 1
ATOM 658 O O . THR A 1 83 ? -2.102 6.578 13.889 1.00 91.31 83 THR A O 1
ATOM 661 N N . PHE A 1 84 ? -3.459 7.919 12.680 1.00 92.81 84 PHE A N 1
ATOM 662 C CA . PHE A 1 84 ? -2.839 7.645 11.384 1.00 92.81 84 PHE A CA 1
ATOM 663 C C . PHE A 1 84 ? -1.338 7.951 11.415 1.00 92.81 84 PHE A C 1
ATOM 665 O O . PHE A 1 84 ? -0.542 7.062 11.128 1.00 92.81 84 PHE A O 1
ATOM 672 N N . MET A 1 85 ? -0.948 9.161 11.829 1.00 93.94 85 MET A N 1
ATOM 673 C CA . MET A 1 85 ? 0.457 9.578 11.854 1.00 93.94 85 MET A CA 1
ATOM 674 C C . MET A 1 85 ? 1.293 8.707 12.787 1.00 93.94 85 MET A C 1
ATOM 676 O O . MET A 1 85 ? 2.338 8.219 12.376 1.00 93.94 85 MET A O 1
ATOM 680 N N . THR A 1 86 ? 0.799 8.435 13.997 1.00 94.38 86 THR A N 1
ATOM 681 C CA . THR A 1 86 ? 1.504 7.599 14.981 1.00 94.38 86 THR A CA 1
ATOM 682 C C . THR A 1 86 ? 1.792 6.204 14.425 1.00 94.38 86 THR A C 1
ATOM 684 O O . THR A 1 86 ? 2.885 5.677 14.615 1.00 94.38 86 THR A O 1
ATOM 687 N N . LYS A 1 87 ? 0.828 5.603 13.713 1.00 93.44 87 LYS A N 1
ATOM 688 C CA . LYS A 1 87 ? 0.997 4.289 13.079 1.00 93.44 87 LYS A CA 1
ATOM 689 C C . LYS A 1 87 ? 1.885 4.352 11.839 1.00 93.44 87 LYS A C 1
ATOM 691 O O . LYS A 1 87 ? 2.750 3.499 11.675 1.00 93.44 87 LYS A O 1
ATOM 696 N N . ALA A 1 88 ? 1.708 5.371 11.003 1.00 92.25 88 ALA A N 1
ATOM 697 C CA . ALA A 1 88 ? 2.495 5.598 9.795 1.00 92.25 88 ALA A CA 1
ATOM 698 C C . ALA A 1 88 ? 3.989 5.802 10.098 1.00 92.25 88 ALA A C 1
ATOM 700 O O . ALA A 1 88 ? 4.836 5.390 9.310 1.00 92.25 88 ALA A O 1
ATOM 701 N N . THR A 1 89 ? 4.320 6.408 11.243 1.00 93.81 89 THR A N 1
ATOM 702 C CA . THR A 1 89 ? 5.700 6.663 11.687 1.00 93.81 89 THR A CA 1
ATOM 703 C C . THR A 1 89 ? 6.228 5.626 12.682 1.00 93.81 89 THR A C 1
ATOM 705 O O . THR A 1 89 ? 7.279 5.851 13.285 1.00 93.81 89 THR A O 1
ATOM 708 N N . ASP A 1 90 ? 5.521 4.513 12.907 1.00 94.19 90 ASP A N 1
ATOM 709 C CA . ASP A 1 90 ? 5.947 3.499 13.874 1.00 94.19 90 ASP A CA 1
ATOM 710 C C . ASP A 1 90 ? 7.285 2.876 13.451 1.00 94.19 90 ASP A C 1
ATOM 712 O O . ASP A 1 90 ? 7.390 2.158 12.452 1.00 94.19 90 ASP A O 1
ATOM 716 N N . ARG A 1 91 ? 8.338 3.173 14.219 1.00 91.88 91 ARG A N 1
ATOM 717 C CA . ARG A 1 91 ? 9.719 2.838 13.853 1.00 91.88 91 ARG A CA 1
ATOM 718 C C . ARG A 1 91 ? 9.927 1.335 13.701 1.00 91.88 91 ARG A C 1
ATOM 720 O O . ARG A 1 91 ? 10.674 0.919 12.817 1.00 91.88 91 ARG A O 1
ATOM 727 N N . ASP A 1 92 ? 9.306 0.533 14.556 1.00 93.19 92 ASP A N 1
ATOM 728 C CA . ASP A 1 92 ? 9.490 -0.917 14.540 1.00 93.19 92 ASP A CA 1
ATOM 729 C C . ASP A 1 92 ? 8.793 -1.543 13.332 1.00 93.19 92 ASP A C 1
ATOM 731 O O . ASP A 1 92 ? 9.372 -2.396 12.658 1.00 93.19 92 ASP A O 1
ATOM 735 N N . THR A 1 93 ? 7.606 -1.051 12.976 1.00 91.75 93 THR A N 1
ATOM 736 C CA . THR A 1 93 ? 6.909 -1.440 11.747 1.00 91.75 93 THR A CA 1
ATOM 737 C C . THR A 1 93 ? 7.691 -1.027 10.501 1.00 91.75 93 THR A C 1
ATOM 739 O O . THR A 1 93 ? 7.933 -1.866 9.634 1.00 91.75 93 THR A O 1
ATOM 742 N N . LEU A 1 94 ? 8.171 0.218 10.424 1.00 91.81 94 LEU A N 1
ATOM 743 C CA . LEU A 1 94 ? 8.947 0.698 9.274 1.00 91.81 94 LEU A CA 1
ATOM 744 C C . LEU A 1 94 ? 10.273 -0.055 9.100 1.00 91.81 94 LEU A C 1
ATOM 746 O O . LEU A 1 94 ? 10.647 -0.389 7.978 1.00 91.81 94 LEU A O 1
ATOM 750 N N . LYS A 1 95 ? 10.965 -0.389 10.197 1.00 92.12 95 LYS A N 1
ATOM 751 C CA . LYS A 1 95 ? 12.176 -1.224 10.149 1.00 92.12 95 LYS A CA 1
ATOM 752 C C . LYS A 1 95 ? 11.896 -2.611 9.583 1.00 92.12 95 LYS A C 1
ATOM 754 O O . LYS A 1 95 ? 12.685 -3.095 8.776 1.00 92.12 95 LYS A O 1
ATOM 759 N N . ARG A 1 96 ? 10.787 -3.248 9.977 1.00 91.12 96 ARG A N 1
ATOM 760 C CA . ARG A 1 96 ? 10.389 -4.552 9.418 1.00 91.12 96 ARG A CA 1
ATOM 761 C C . ARG A 1 96 ? 10.103 -4.462 7.923 1.00 91.12 96 ARG A C 1
ATOM 763 O O . ARG A 1 96 ? 10.451 -5.379 7.191 1.00 91.12 96 ARG A O 1
ATOM 770 N N . LEU A 1 97 ? 9.507 -3.361 7.472 1.00 92.69 97 LEU A N 1
ATOM 771 C CA . LEU A 1 97 ? 9.182 -3.128 6.064 1.00 92.69 97 LEU A CA 1
ATOM 772 C C . LEU A 1 97 ? 10.379 -2.668 5.222 1.00 92.69 97 LEU A C 1
ATOM 774 O O . LEU A 1 97 ? 10.265 -2.618 4.001 1.00 92.69 97 LEU A O 1
ATOM 778 N N . LEU A 1 98 ? 11.534 -2.376 5.826 1.00 92.31 98 LEU A N 1
ATOM 779 C CA . LEU A 1 98 ? 12.709 -1.872 5.113 1.00 92.31 98 LEU A CA 1
ATOM 780 C C . LEU A 1 98 ? 13.139 -2.742 3.912 1.00 92.31 98 LEU A C 1
ATOM 782 O O . LEU A 1 98 ? 13.381 -2.165 2.853 1.00 92.31 98 LEU A O 1
ATOM 786 N N . PRO A 1 99 ? 13.183 -4.091 3.992 1.00 91.81 99 PRO A N 1
ATOM 787 C CA . PRO A 1 99 ? 13.503 -4.925 2.829 1.00 91.81 99 PRO A CA 1
ATOM 788 C C . PRO A 1 99 ? 12.510 -4.734 1.675 1.00 91.81 99 PRO A C 1
ATOM 790 O O . PRO A 1 99 ? 12.898 -4.723 0.510 1.00 91.81 99 PRO A O 1
ATOM 793 N N . VAL A 1 100 ? 11.235 -4.529 2.012 1.00 91.00 100 VAL A N 1
ATOM 794 C CA . VAL A 1 100 ? 10.147 -4.302 1.059 1.00 91.00 100 VAL A CA 1
ATOM 795 C C . VAL A 1 100 ? 10.287 -2.936 0.389 1.00 91.00 100 VAL A C 1
ATOM 797 O O . VAL A 1 100 ? 10.172 -2.827 -0.829 1.00 91.00 100 VAL A O 1
ATOM 800 N N . ILE A 1 101 ? 10.592 -1.903 1.180 1.00 91.25 101 ILE A N 1
ATOM 801 C CA . ILE A 1 101 ? 10.832 -0.537 0.700 1.00 91.25 101 ILE A CA 1
ATOM 802 C C . ILE A 1 101 ? 12.028 -0.518 -0.255 1.00 91.25 101 ILE A C 1
ATOM 804 O O . ILE A 1 101 ? 11.935 0.052 -1.339 1.00 91.25 101 ILE A O 1
ATOM 808 N N . ILE A 1 102 ? 13.135 -1.173 0.113 1.00 91.12 102 ILE A N 1
ATOM 809 C CA . ILE A 1 102 ? 14.333 -1.265 -0.733 1.00 91.12 102 ILE A CA 1
ATOM 810 C C . ILE A 1 102 ? 14.000 -1.960 -2.053 1.00 91.12 102 ILE A C 1
ATOM 812 O O . ILE A 1 102 ? 14.346 -1.441 -3.113 1.00 91.12 102 ILE A O 1
ATOM 816 N N . LEU A 1 103 ? 13.293 -3.094 -2.006 1.00 90.94 103 LEU A N 1
ATOM 817 C CA . LEU A 1 103 ? 12.875 -3.792 -3.219 1.00 90.94 103 LEU A CA 1
ATOM 818 C C . LEU A 1 103 ? 12.001 -2.894 -4.103 1.00 90.94 103 LEU A C 1
ATOM 820 O O . LEU A 1 103 ? 12.241 -2.808 -5.303 1.00 90.94 103 LEU A O 1
ATOM 824 N N . GLN A 1 104 ? 11.039 -2.173 -3.524 1.00 88.88 104 GLN A N 1
ATOM 825 C CA . GLN A 1 104 ? 10.161 -1.287 -4.284 1.00 88.88 104 GLN A CA 1
ATOM 826 C C . GLN A 1 104 ? 10.916 -0.102 -4.907 1.00 88.88 104 GLN A C 1
ATOM 828 O O . GLN A 1 104 ? 10.612 0.271 -6.039 1.00 88.88 104 GLN A O 1
ATOM 833 N N . ILE A 1 105 ? 11.919 0.459 -4.223 1.00 89.44 105 ILE A N 1
ATOM 834 C CA . ILE A 1 105 ? 12.804 1.489 -4.793 1.00 89.44 105 ILE A CA 1
ATOM 835 C C . ILE A 1 105 ? 13.568 0.918 -5.989 1.00 89.44 105 ILE A C 1
ATOM 837 O O . ILE A 1 105 ? 13.562 1.526 -7.055 1.00 89.44 105 ILE A O 1
ATOM 841 N N . VAL A 1 106 ? 14.180 -0.263 -5.848 1.00 89.62 106 VAL A N 1
ATOM 842 C CA . VAL A 1 106 ? 14.920 -0.920 -6.940 1.00 89.62 106 VAL A CA 1
ATOM 843 C C . VAL A 1 106 ? 14.011 -1.174 -8.143 1.00 89.62 106 VAL A C 1
ATOM 845 O O . VAL A 1 106 ? 14.375 -0.833 -9.267 1.00 89.62 106 VAL A O 1
ATOM 848 N N . LEU A 1 107 ? 12.811 -1.711 -7.908 1.00 88.50 107 LEU A N 1
ATOM 849 C CA . LEU A 1 107 ? 11.817 -1.955 -8.952 1.00 88.50 107 LEU A CA 1
ATOM 850 C C . LEU A 1 107 ? 11.375 -0.652 -9.628 1.00 88.50 107 LEU A C 1
ATOM 852 O O . LEU A 1 107 ? 11.329 -0.588 -10.851 1.00 88.50 107 LEU A O 1
ATOM 856 N N . SER A 1 108 ? 11.105 0.401 -8.856 1.00 84.69 108 SER A N 1
ATOM 857 C CA . SER A 1 108 ? 10.664 1.696 -9.391 1.00 84.69 108 SER A CA 1
ATOM 858 C C . SER A 1 108 ? 11.761 2.377 -10.213 1.00 84.69 108 SER A C 1
ATOM 860 O O . SER A 1 108 ? 11.492 2.864 -11.308 1.00 84.69 108 SER A O 1
ATOM 862 N N . THR A 1 109 ? 13.011 2.348 -9.744 1.00 84.94 109 THR A N 1
ATOM 863 C CA . THR A 1 109 ? 14.168 2.876 -10.483 1.00 84.94 109 THR A CA 1
ATOM 864 C C . THR A 1 109 ? 14.425 2.087 -11.766 1.00 84.94 109 THR A C 1
ATOM 866 O O . THR A 1 109 ? 14.684 2.684 -12.812 1.00 84.94 109 THR A O 1
ATOM 869 N N . ALA A 1 110 ? 14.301 0.756 -11.726 1.00 86.19 110 ALA A N 1
ATOM 870 C CA . ALA A 1 110 ? 14.385 -0.077 -12.923 1.00 86.19 110 ALA A CA 1
ATOM 871 C C . ALA A 1 110 ? 13.263 0.256 -13.921 1.00 86.19 110 ALA A C 1
ATOM 873 O O . ALA A 1 110 ? 13.517 0.334 -15.119 1.00 86.19 110 ALA A O 1
ATOM 874 N N . ASN A 1 111 ? 12.045 0.512 -13.430 1.00 83.50 111 ASN A N 1
ATOM 875 C CA . ASN A 1 111 ? 10.896 0.885 -14.256 1.00 83.50 111 ASN A CA 1
ATOM 876 C C . ASN A 1 111 ? 11.139 2.211 -15.001 1.00 83.50 111 ASN A C 1
ATOM 878 O O . ASN A 1 111 ? 10.993 2.267 -16.220 1.00 83.50 111 ASN A O 1
ATOM 882 N N . VAL A 1 112 ? 11.609 3.246 -14.290 1.00 80.00 112 VAL A N 1
ATOM 883 C CA . VAL A 1 112 ? 11.989 4.543 -14.887 1.00 80.00 112 VAL A CA 1
ATOM 884 C C . VAL A 1 112 ? 13.112 4.371 -15.912 1.00 80.00 112 VAL A C 1
ATOM 886 O O . VAL A 1 112 ? 13.010 4.864 -17.031 1.00 80.00 112 VAL A O 1
ATOM 889 N N . SER A 1 113 ? 14.145 3.597 -15.574 1.00 82.88 113 SER A N 1
ATOM 890 C CA . SER A 1 113 ? 15.275 3.351 -16.481 1.00 82.88 113 SER A CA 1
ATOM 891 C C . SER A 1 113 ? 14.833 2.648 -17.769 1.00 82.88 113 SER A C 1
ATOM 893 O O . SER A 1 113 ? 15.295 2.981 -18.857 1.00 82.88 113 SER A O 1
ATOM 895 N N . LEU A 1 114 ? 13.909 1.687 -17.669 1.00 83.81 114 LEU A N 1
ATOM 896 C CA . LEU A 1 114 ? 13.342 1.001 -18.830 1.00 83.81 114 LEU A CA 1
ATOM 897 C C . LEU A 1 114 ? 12.478 1.930 -19.683 1.00 83.81 114 LEU A C 1
ATOM 899 O O . LEU A 1 114 ? 12.501 1.797 -20.906 1.00 83.81 114 LEU A O 1
ATOM 903 N N . LEU A 1 115 ? 11.737 2.856 -19.069 1.00 78.94 115 LEU A N 1
ATOM 904 C CA . LEU A 1 115 ? 10.947 3.860 -19.784 1.00 78.94 115 LEU A CA 1
ATOM 905 C C . LEU A 1 115 ? 11.835 4.776 -20.629 1.00 78.94 115 LEU A C 1
ATOM 907 O O . LEU A 1 115 ? 11.521 5.037 -21.787 1.00 78.94 115 LEU A O 1
ATOM 911 N N . GLU A 1 116 ? 12.969 5.196 -20.077 1.00 78.62 116 GLU A N 1
ATOM 912 C CA . GLU A 1 116 ? 13.919 6.087 -20.749 1.00 78.62 116 GLU A CA 1
ATOM 913 C C . GLU A 1 116 ? 14.820 5.360 -21.764 1.00 78.62 116 GLU A C 1
ATOM 915 O O . GLU A 1 116 ? 15.372 5.987 -22.665 1.00 78.62 116 GLU A O 1
ATOM 920 N N . SER A 1 117 ? 14.952 4.033 -21.662 1.00 79.62 117 SER A N 1
ATOM 921 C CA . SER A 1 117 ? 15.903 3.246 -22.464 1.00 79.62 117 SER A CA 1
ATOM 922 C C . SER A 1 117 ? 15.588 3.143 -23.963 1.00 79.62 117 SER A C 1
ATOM 924 O O . SER A 1 117 ? 16.473 2.801 -24.745 1.00 79.62 117 SER A O 1
ATOM 926 N N . GLY A 1 118 ? 14.336 3.366 -24.380 1.00 74.88 118 GLY A N 1
ATOM 927 C CA . GLY A 1 118 ? 13.913 3.211 -25.779 1.00 74.88 118 GLY A CA 1
ATOM 928 C C . GLY A 1 118 ? 14.004 1.779 -26.338 1.00 74.88 118 GLY A C 1
ATOM 929 O O . GLY A 1 118 ? 13.873 1.587 -27.547 1.00 74.88 118 GLY A O 1
ATOM 930 N N . ILE A 1 119 ? 14.227 0.765 -25.490 1.00 84.19 119 ILE A N 1
ATOM 931 C CA . ILE A 1 119 ? 14.406 -0.630 -25.914 1.00 84.19 119 ILE A CA 1
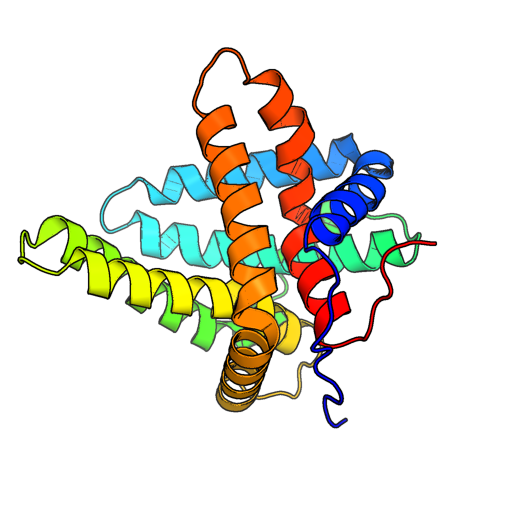ATOM 932 C C . ILE A 1 119 ? 13.067 -1.221 -26.401 1.00 84.19 119 ILE A C 1
ATOM 934 O O . ILE A 1 119 ? 12.079 -1.210 -25.654 1.00 84.19 119 ILE A O 1
ATOM 938 N N . PRO A 1 120 ? 13.011 -1.816 -27.608 1.00 76.50 120 PRO A N 1
ATOM 939 C CA . PRO A 1 120 ? 11.840 -2.560 -28.062 1.00 76.50 120 PRO A CA 1
ATOM 940 C C . PRO A 1 120 ? 11.502 -3.700 -27.089 1.00 76.50 120 PRO A C 1
ATOM 942 O O . PRO A 1 120 ? 12.337 -4.552 -26.801 1.00 76.50 120 PRO A O 1
ATOM 945 N N . GLY A 1 121 ? 10.274 -3.712 -26.563 1.00 73.31 121 GLY A N 1
ATOM 946 C CA . GLY A 1 121 ? 9.830 -4.694 -25.563 1.00 73.31 121 GLY A CA 1
ATOM 947 C C . GLY A 1 121 ? 9.981 -4.255 -24.100 1.00 73.31 121 GLY A C 1
ATOM 948 O O . GLY A 1 121 ? 9.487 -4.957 -23.217 1.00 73.31 121 GLY A O 1
ATOM 949 N N . ALA A 1 122 ? 10.551 -3.072 -23.826 1.00 81.94 122 ALA A N 1
ATOM 950 C CA . ALA A 1 122 ? 10.627 -2.513 -22.472 1.00 81.94 122 ALA A CA 1
ATOM 951 C C . ALA A 1 122 ? 9.250 -2.426 -21.790 1.00 81.94 122 ALA A C 1
ATOM 953 O O . ALA A 1 122 ? 9.153 -2.660 -20.590 1.00 81.94 122 ALA A O 1
ATOM 954 N N . GLY A 1 123 ? 8.172 -2.191 -22.548 1.00 79.44 123 GLY A N 1
ATOM 955 C CA . GLY A 1 123 ? 6.807 -2.144 -22.012 1.00 79.44 123 GLY A CA 1
ATOM 956 C C . GLY A 1 123 ? 6.359 -3.435 -21.312 1.00 79.44 123 GLY A C 1
ATOM 957 O O . GLY A 1 123 ? 5.703 -3.366 -20.276 1.00 79.44 123 GLY A O 1
ATOM 958 N N . LEU A 1 124 ? 6.764 -4.614 -21.804 1.00 79.56 124 LEU A N 1
ATOM 959 C CA . LEU A 1 124 ? 6.444 -5.889 -21.143 1.00 79.56 124 LEU A CA 1
ATOM 960 C C . LEU A 1 124 ? 7.215 -6.051 -19.829 1.00 79.56 124 LEU A C 1
ATOM 962 O O . LEU A 1 124 ? 6.652 -6.504 -18.833 1.00 79.56 124 LEU A O 1
ATOM 966 N N . ALA A 1 125 ? 8.487 -5.645 -19.806 1.00 82.56 125 ALA A N 1
ATOM 967 C CA . ALA A 1 125 ? 9.299 -5.661 -18.593 1.00 82.56 125 ALA A CA 1
ATOM 968 C C . ALA A 1 125 ? 8.766 -4.669 -17.542 1.00 82.56 125 ALA A C 1
ATOM 970 O O . ALA A 1 125 ? 8.642 -5.023 -16.371 1.00 82.56 125 ALA A O 1
ATOM 971 N N . GLN A 1 126 ? 8.369 -3.464 -17.961 1.00 81.12 126 GLN A N 1
ATOM 972 C CA . GLN A 1 126 ? 7.730 -2.465 -17.097 1.00 81.12 126 GLN A CA 1
ATOM 973 C C . GLN A 1 126 ? 6.395 -2.959 -16.533 1.00 81.12 126 GLN A C 1
ATOM 975 O O . GLN A 1 126 ? 6.105 -2.757 -15.351 1.00 81.12 126 GLN A O 1
ATOM 980 N N . PHE A 1 127 ? 5.592 -3.648 -17.349 1.00 79.38 127 PHE A N 1
ATOM 981 C CA . PHE A 1 127 ? 4.351 -4.266 -16.893 1.00 79.38 127 PHE A CA 1
ATOM 982 C C . PHE A 1 127 ? 4.625 -5.335 -15.829 1.00 79.38 127 PHE A C 1
ATOM 984 O O . PHE A 1 127 ? 4.033 -5.286 -14.753 1.00 79.38 127 PHE A O 1
ATOM 991 N N . ALA A 1 128 ? 5.573 -6.247 -16.070 1.00 80.69 128 ALA A N 1
ATOM 992 C CA . ALA A 1 128 ? 5.942 -7.280 -15.102 1.00 80.69 128 ALA A CA 1
ATOM 993 C C . ALA A 1 128 ? 6.451 -6.684 -13.776 1.00 80.69 128 ALA A C 1
ATOM 995 O O . ALA A 1 128 ? 6.028 -7.115 -12.703 1.00 80.69 128 ALA A O 1
ATOM 996 N N . ILE A 1 129 ? 7.301 -5.652 -13.838 1.00 83.50 129 ILE A N 1
ATOM 997 C CA . ILE A 1 129 ? 7.787 -4.919 -12.659 1.00 83.50 129 ILE A CA 1
ATOM 998 C C . ILE A 1 129 ? 6.625 -4.270 -11.898 1.00 83.50 129 ILE A C 1
ATOM 1000 O O . ILE A 1 129 ? 6.553 -4.384 -10.674 1.00 83.50 129 ILE A O 1
ATOM 1004 N N . SER A 1 130 ? 5.697 -3.626 -12.611 1.00 78.88 130 SER A N 1
ATOM 1005 C CA . SER A 1 130 ? 4.520 -2.981 -12.017 1.00 78.88 130 SER A CA 1
ATOM 1006 C C . SER A 1 130 ? 3.597 -3.989 -11.333 1.00 78.88 130 SER A C 1
ATOM 1008 O O . SER A 1 130 ? 3.135 -3.732 -10.224 1.00 78.88 130 SER A O 1
ATOM 1010 N N . VAL A 1 131 ? 3.384 -5.162 -11.942 1.00 77.12 131 VAL A N 1
ATOM 1011 C CA . VAL A 1 131 ? 2.611 -6.255 -11.335 1.00 77.12 131 VAL A CA 1
ATOM 1012 C C . VAL A 1 131 ? 3.275 -6.710 -10.038 1.00 77.12 131 VAL A C 1
ATOM 1014 O O . VAL A 1 131 ? 2.615 -6.747 -9.005 1.00 77.12 131 VAL A O 1
ATOM 1017 N N . VAL A 1 132 ? 4.583 -6.983 -10.048 1.00 80.50 132 VAL A N 1
ATOM 1018 C CA . VAL A 1 132 ? 5.313 -7.390 -8.833 1.00 80.50 132 VAL A CA 1
ATOM 1019 C C . VAL A 1 132 ? 5.236 -6.310 -7.748 1.00 80.50 132 VAL A C 1
ATOM 1021 O O . VAL A 1 132 ? 4.953 -6.629 -6.593 1.00 80.50 132 VAL A O 1
ATOM 1024 N N . GLY A 1 133 ? 5.417 -5.037 -8.109 1.00 78.62 133 GLY A N 1
ATOM 1025 C CA . GLY A 1 133 ? 5.288 -3.913 -7.179 1.00 78.62 133 GLY A CA 1
ATOM 1026 C C . GLY A 1 133 ? 3.888 -3.792 -6.566 1.00 78.62 133 GLY A C 1
ATOM 1027 O O . GLY A 1 133 ? 3.749 -3.569 -5.363 1.00 78.62 133 GLY A O 1
ATOM 1028 N N . ALA A 1 134 ? 2.839 -4.020 -7.360 1.00 75.69 134 ALA A N 1
ATOM 1029 C CA . ALA A 1 134 ? 1.463 -4.039 -6.872 1.00 75.69 134 ALA A CA 1
ATOM 1030 C C . ALA A 1 134 ? 1.226 -5.171 -5.855 1.00 75.69 134 ALA A C 1
ATOM 1032 O O . ALA A 1 134 ? 0.611 -4.940 -4.816 1.00 75.69 134 ALA A O 1
ATOM 1033 N N . LEU A 1 135 ? 1.757 -6.376 -6.096 1.00 79.25 135 LEU A N 1
ATOM 1034 C CA . LEU A 1 135 ? 1.630 -7.500 -5.153 1.00 79.25 135 LEU A CA 1
ATOM 1035 C C . LEU A 1 135 ? 2.302 -7.216 -3.809 1.00 79.25 135 LEU A C 1
ATOM 1037 O O . LEU A 1 135 ? 1.788 -7.588 -2.751 1.00 79.25 135 LEU A O 1
ATOM 1041 N N . ILE A 1 136 ? 3.443 -6.533 -3.856 1.00 77.62 136 ILE A N 1
ATOM 1042 C CA . ILE A 1 136 ? 4.162 -6.100 -2.666 1.00 77.62 136 ILE A CA 1
ATOM 1043 C C . ILE A 1 136 ? 3.289 -5.152 -1.831 1.00 77.62 136 ILE A C 1
ATOM 1045 O O . ILE A 1 136 ? 3.121 -5.377 -0.631 1.00 77.62 136 ILE A O 1
ATOM 1049 N N . GLY A 1 137 ? 2.704 -4.131 -2.463 1.00 73.75 137 GLY A N 1
ATOM 1050 C CA . GLY A 1 137 ? 1.854 -3.153 -1.782 1.00 73.75 137 GLY A CA 1
ATOM 1051 C C . GLY A 1 137 ? 0.561 -3.752 -1.222 1.00 73.75 137 GLY A C 1
ATOM 1052 O O . GLY A 1 137 ? 0.219 -3.495 -0.069 1.00 73.75 137 GLY A O 1
ATOM 1053 N N . ILE A 1 138 ? -0.142 -4.572 -2.012 1.00 76.75 138 ILE A N 1
ATOM 1054 C CA . ILE A 1 138 ? -1.483 -5.078 -1.671 1.00 76.75 138 ILE A CA 1
ATOM 1055 C C . ILE A 1 138 ? -1.430 -6.215 -0.643 1.00 76.75 138 ILE A C 1
ATOM 1057 O O . ILE A 1 138 ? -2.315 -6.292 0.202 1.00 76.75 138 ILE A O 1
ATOM 1061 N N . PHE A 1 139 ? -0.413 -7.082 -0.669 1.00 86.25 139 PHE A N 1
ATOM 1062 C CA . PHE A 1 139 ? -0.395 -8.286 0.177 1.00 86.25 139 PHE A CA 1
ATOM 1063 C C . PHE A 1 139 ? 0.805 -8.370 1.108 1.00 86.25 139 PHE A C 1
ATOM 1065 O O . PHE A 1 139 ? 0.640 -8.643 2.298 1.00 86.25 139 PHE A O 1
ATOM 1072 N N . CYS A 1 140 ? 2.010 -8.087 0.612 1.00 88.94 140 CYS A N 1
ATOM 1073 C CA . CYS A 1 140 ? 3.213 -8.277 1.417 1.00 88.94 140 CYS A CA 1
ATOM 1074 C C . CYS A 1 140 ? 3.264 -7.288 2.589 1.00 88.94 140 CYS A C 1
ATOM 1076 O O . CYS A 1 140 ? 3.585 -7.682 3.713 1.00 88.94 140 CYS A O 1
ATOM 1078 N N . VAL A 1 141 ? 2.913 -6.018 2.351 1.00 91.19 141 VAL A N 1
ATOM 1079 C CA . VAL A 1 141 ? 2.898 -4.991 3.403 1.00 91.19 141 VAL A CA 1
ATOM 1080 C C . VAL A 1 141 ? 1.873 -5.312 4.499 1.00 91.19 141 VAL A C 1
ATOM 1082 O O . VAL A 1 141 ? 2.290 -5.386 5.656 1.00 91.19 141 VAL A O 1
ATOM 1085 N N . PRO A 1 142 ? 0.583 -5.581 4.205 1.00 91.31 142 PRO A N 1
ATOM 1086 C CA . PRO A 1 142 ? -0.383 -5.949 5.242 1.00 91.31 142 PRO A CA 1
ATOM 1087 C C . PRO A 1 142 ? 0.019 -7.172 6.069 1.00 91.31 142 PRO A C 1
ATOM 1089 O O . PRO A 1 142 ? -0.077 -7.126 7.296 1.00 91.31 142 PRO A O 1
ATOM 1092 N N . ILE A 1 143 ? 0.550 -8.225 5.432 1.00 91.19 143 ILE A N 1
ATOM 1093 C CA . ILE A 1 143 ? 1.023 -9.425 6.140 1.00 91.19 143 ILE A CA 1
ATOM 1094 C C . ILE A 1 143 ? 2.125 -9.063 7.138 1.00 91.19 143 ILE A C 1
ATOM 1096 O O . ILE A 1 143 ? 2.051 -9.452 8.300 1.00 91.19 143 ILE A O 1
ATOM 1100 N N . MET A 1 144 ? 3.131 -8.290 6.721 1.00 92.00 144 MET A N 1
ATOM 1101 C CA . MET A 1 144 ? 4.248 -7.903 7.595 1.00 92.00 144 MET A CA 1
ATOM 1102 C C . MET A 1 144 ? 3.854 -6.888 8.680 1.00 92.00 144 MET A C 1
ATOM 1104 O O . MET A 1 144 ? 4.520 -6.794 9.716 1.00 92.00 144 MET A O 1
ATOM 1108 N N . VAL A 1 145 ? 2.781 -6.125 8.459 1.00 92.19 145 VAL A N 1
ATOM 1109 C CA . VAL A 1 145 ? 2.216 -5.198 9.449 1.00 92.19 145 VAL A CA 1
ATOM 1110 C C . VAL A 1 145 ? 1.430 -5.956 10.520 1.00 92.19 145 VAL A C 1
ATOM 1112 O O . VAL A 1 145 ? 1.648 -5.722 11.709 1.00 92.19 145 VAL A O 1
ATOM 1115 N N . PHE A 1 146 ? 0.537 -6.868 10.127 1.00 91.62 146 PHE A N 1
ATOM 1116 C CA . PHE A 1 146 ? -0.357 -7.561 11.060 1.00 91.62 146 PHE A CA 1
ATOM 1117 C C . PHE A 1 146 ? 0.215 -8.860 11.637 1.00 91.62 146 PHE A C 1
ATOM 1119 O O . PHE A 1 146 ? -0.190 -9.270 12.727 1.00 91.62 146 PHE A O 1
ATOM 1126 N N . HIS A 1 147 ? 1.206 -9.465 10.981 1.00 90.19 147 HIS A N 1
ATOM 1127 C CA . HIS A 1 147 ? 1.918 -10.651 11.456 1.00 90.19 147 HIS A CA 1
ATOM 1128 C C . HIS A 1 147 ? 3.417 -10.345 11.631 1.00 90.19 147 HIS A C 1
ATOM 1130 O O . HIS A 1 147 ? 4.242 -10.748 10.812 1.00 90.19 147 HIS A O 1
ATOM 1136 N N . PRO A 1 148 ? 3.813 -9.669 12.727 1.00 86.25 148 PRO A N 1
ATOM 1137 C CA . PRO A 1 148 ? 5.170 -9.136 12.906 1.00 86.25 148 PRO A CA 1
ATOM 1138 C C . PRO A 1 148 ? 6.277 -10.199 12.990 1.00 86.25 148 PRO A C 1
ATOM 1140 O O . PRO A 1 148 ? 7.452 -9.856 12.895 1.00 86.25 148 PRO A O 1
ATOM 1143 N N . ASN A 1 149 ? 5.909 -11.470 13.170 1.00 87.56 149 ASN A N 1
ATOM 1144 C CA . ASN A 1 149 ? 6.838 -12.600 13.236 1.00 87.56 149 ASN A CA 1
ATOM 1145 C C . ASN A 1 149 ? 7.121 -13.234 11.863 1.00 87.56 149 ASN A C 1
ATOM 1147 O O . ASN A 1 149 ? 7.959 -14.126 11.775 1.00 87.56 149 ASN A O 1
ATOM 1151 N N . VAL A 1 150 ? 6.410 -12.819 10.809 1.00 88.50 150 VAL A N 1
ATOM 1152 C CA . VAL A 1 150 ? 6.584 -13.357 9.456 1.00 88.50 150 VAL A CA 1
ATOM 1153 C C . VAL A 1 150 ? 7.770 -12.664 8.793 1.00 88.50 150 VAL A C 1
ATOM 1155 O O . VAL A 1 150 ? 7.833 -11.435 8.712 1.00 88.50 150 VAL A O 1
ATOM 1158 N N . LEU A 1 151 ? 8.726 -13.458 8.310 1.00 90.31 151 LEU A N 1
ATOM 1159 C CA . LEU A 1 151 ? 9.892 -12.945 7.593 1.00 90.31 151 LEU A CA 1
ATOM 1160 C C . LEU A 1 151 ? 9.497 -12.442 6.200 1.00 90.31 151 LEU A C 1
ATOM 1162 O O . LEU A 1 151 ? 8.567 -12.959 5.584 1.00 90.31 151 LEU A O 1
ATOM 1166 N N . PHE A 1 152 ? 10.266 -11.494 5.655 1.00 89.38 152 PHE A N 1
ATOM 1167 C CA . PHE A 1 152 ? 10.025 -10.938 4.317 1.00 89.38 152 PHE A CA 1
ATOM 1168 C C . PHE A 1 152 ? 9.870 -12.020 3.234 1.00 89.38 152 PHE A C 1
ATOM 1170 O O . PHE A 1 152 ? 8.915 -11.985 2.465 1.00 89.38 152 PHE A O 1
ATOM 1177 N N . ALA A 1 153 ? 10.766 -13.011 3.202 1.00 89.19 153 ALA A N 1
ATOM 1178 C CA . ALA A 1 153 ? 10.719 -14.085 2.208 1.00 89.19 153 ALA A CA 1
ATOM 1179 C C . ALA A 1 153 ? 9.434 -14.927 2.303 1.00 89.19 153 ALA A C 1
ATOM 1181 O O . ALA A 1 153 ? 8.880 -15.340 1.284 1.00 89.19 153 ALA A O 1
ATOM 1182 N N . GLU A 1 154 ? 8.940 -15.156 3.522 1.00 90.75 154 GLU A N 1
ATOM 1183 C CA . GLU A 1 154 ? 7.688 -15.871 3.753 1.00 90.75 154 GLU A CA 1
ATOM 1184 C C . GLU A 1 154 ? 6.490 -15.014 3.329 1.00 90.75 154 GLU A C 1
ATOM 1186 O O . GLU A 1 154 ? 5.671 -15.478 2.540 1.00 90.75 154 GLU A O 1
ATOM 1191 N N . ALA A 1 155 ? 6.430 -13.746 3.752 1.00 89.88 155 ALA A N 1
ATOM 1192 C CA . ALA A 1 155 ? 5.373 -12.813 3.355 1.00 89.88 155 ALA A CA 1
ATOM 1193 C C . ALA A 1 155 ? 5.295 -12.640 1.829 1.00 89.88 155 ALA A C 1
ATOM 1195 O O . ALA A 1 155 ? 4.205 -12.655 1.255 1.00 89.88 155 ALA A O 1
ATOM 1196 N N . PHE A 1 156 ? 6.444 -12.541 1.158 1.00 89.44 156 PHE A N 1
ATOM 1197 C CA . PHE A 1 156 ? 6.526 -12.431 -0.295 1.00 89.44 156 PHE A CA 1
ATOM 1198 C C . PHE A 1 156 ? 6.018 -13.699 -0.994 1.00 89.44 156 PHE A C 1
ATOM 1200 O O . PHE A 1 156 ? 5.187 -13.615 -1.897 1.00 89.44 156 PHE A O 1
ATOM 1207 N N . ASN A 1 157 ? 6.440 -14.885 -0.541 1.00 89.38 157 ASN A N 1
ATOM 1208 C CA . ASN A 1 157 ? 5.960 -16.156 -1.089 1.00 89.38 157 ASN A CA 1
ATOM 1209 C C . ASN A 1 157 ? 4.447 -16.328 -0.880 1.00 89.38 157 ASN A C 1
ATOM 1211 O O . ASN A 1 157 ? 3.724 -16.721 -1.796 1.00 89.38 157 ASN A O 1
ATOM 1215 N N . LEU A 1 158 ? 3.947 -15.983 0.311 1.00 87.94 158 LEU A N 1
ATOM 1216 C CA . LEU A 1 158 ? 2.517 -16.018 0.592 1.00 87.94 158 LEU A CA 1
ATOM 1217 C C . LEU A 1 158 ? 1.745 -15.052 -0.315 1.00 87.94 158 LEU A C 1
ATOM 1219 O O . LEU A 1 158 ? 0.684 -15.420 -0.811 1.00 87.94 158 LEU A O 1
ATOM 1223 N N . SER A 1 159 ? 2.290 -13.861 -0.568 1.00 88.69 159 SER A N 1
ATOM 1224 C CA . SER A 1 159 ? 1.700 -12.856 -1.459 1.00 88.69 159 SER A CA 1
ATOM 1225 C C . SER A 1 159 ? 1.630 -13.337 -2.907 1.00 88.69 159 SER A C 1
ATOM 1227 O O . SER A 1 159 ? 0.600 -13.171 -3.552 1.00 88.69 159 SER A O 1
ATOM 1229 N N . LEU A 1 160 ? 2.687 -13.987 -3.409 1.00 85.44 160 LEU A N 1
ATOM 1230 C CA . LEU A 1 160 ? 2.705 -14.569 -4.756 1.00 85.44 160 LEU A CA 1
ATOM 1231 C C . LEU A 1 160 ? 1.655 -15.668 -4.921 1.00 85.44 160 LEU A C 1
ATOM 1233 O O . LEU A 1 160 ? 0.939 -15.693 -5.921 1.00 85.44 160 LEU A O 1
ATOM 1237 N N . LYS A 1 161 ? 1.529 -16.559 -3.931 1.00 85.50 161 LYS A N 1
ATOM 1238 C CA . LYS A 1 161 ? 0.500 -17.607 -3.943 1.00 85.50 161 LYS A CA 1
ATOM 1239 C C . LYS A 1 161 ? -0.906 -17.012 -3.944 1.00 85.50 161 LYS A C 1
ATOM 1241 O O . LYS A 1 161 ? -1.739 -17.447 -4.734 1.00 85.50 161 LYS A O 1
ATOM 1246 N N . ALA A 1 162 ? -1.142 -15.995 -3.114 1.00 83.00 162 ALA A N 1
ATOM 1247 C CA . ALA A 1 162 ? -2.416 -15.281 -3.047 1.00 83.00 162 ALA A CA 1
ATOM 1248 C C . ALA A 1 162 ? -2.778 -14.637 -4.385 1.00 83.00 162 ALA A C 1
ATOM 1250 O O . ALA A 1 162 ? -3.896 -14.786 -4.874 1.00 83.00 162 ALA A O 1
ATOM 1251 N N . ALA A 1 163 ? -1.803 -13.944 -4.975 1.00 82.75 163 ALA A N 1
ATOM 1252 C CA . ALA A 1 163 ? -1.934 -13.257 -6.245 1.00 82.75 163 ALA A CA 1
ATOM 1253 C C . ALA A 1 163 ? -2.263 -14.214 -7.383 1.00 82.75 163 ALA A C 1
ATOM 1255 O O . ALA A 1 163 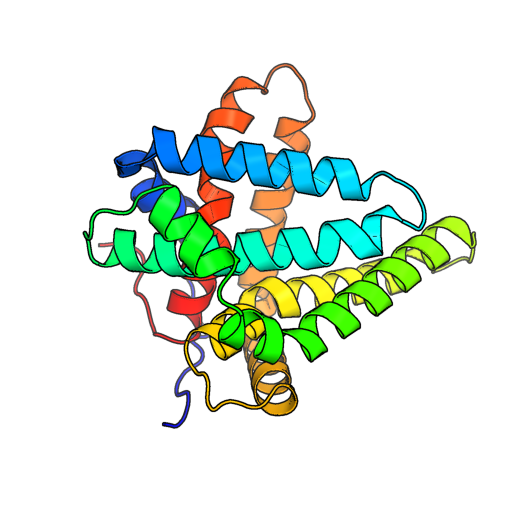? -3.141 -13.934 -8.189 1.00 82.75 163 ALA A O 1
ATOM 1256 N N . TRP A 1 164 ? -1.572 -15.353 -7.430 1.00 81.94 164 TRP A N 1
ATOM 1257 C CA . TRP A 1 164 ? -1.801 -16.371 -8.443 1.00 81.94 164 TRP A CA 1
ATOM 1258 C C . TRP A 1 164 ? -3.189 -17.000 -8.312 1.00 81.94 164 TRP A C 1
ATOM 1260 O O . TRP A 1 164 ? -3.913 -17.116 -9.297 1.00 81.94 164 TRP A O 1
ATOM 1270 N N . ALA A 1 165 ? -3.587 -17.345 -7.085 1.00 81.94 165 ALA A N 1
ATOM 1271 C CA . ALA A 1 165 ? -4.902 -17.907 -6.795 1.00 81.94 165 ALA A CA 1
ATOM 1272 C C . ALA A 1 165 ? -6.055 -16.938 -7.118 1.00 81.94 165 ALA A C 1
ATOM 1274 O O . ALA A 1 165 ? -7.147 -17.383 -7.452 1.00 81.94 165 ALA A O 1
ATOM 1275 N N . ASN A 1 166 ? -5.801 -15.627 -7.056 1.00 76.31 166 ASN A N 1
ATOM 1276 C CA . ASN A 1 166 ? -6.798 -14.570 -7.233 1.00 76.31 166 ASN A CA 1
ATOM 1277 C C . ASN A 1 166 ? -6.503 -13.652 -8.425 1.00 76.31 166 ASN A C 1
ATOM 1279 O O . ASN A 1 166 ? -6.925 -12.496 -8.446 1.00 76.31 166 ASN A O 1
ATOM 1283 N N . ILE A 1 167 ? -5.786 -14.145 -9.437 1.00 77.44 167 ILE A N 1
ATOM 1284 C CA . ILE A 1 167 ? -5.299 -13.295 -10.531 1.00 77.44 167 ILE A CA 1
ATOM 1285 C C . ILE A 1 167 ? -6.442 -12.641 -11.318 1.00 77.44 167 ILE A C 1
ATOM 1287 O O . ILE A 1 167 ? -6.362 -11.465 -11.658 1.00 77.44 167 ILE A O 1
ATOM 1291 N N . VAL A 1 168 ? -7.537 -13.371 -11.548 1.00 76.12 168 VAL A N 1
ATOM 1292 C CA . VAL A 1 168 ? -8.717 -12.873 -12.271 1.00 76.12 168 VAL A CA 1
ATOM 1293 C C . VAL A 1 168 ? -9.405 -11.725 -11.516 1.00 76.12 168 VAL A C 1
ATOM 1295 O O . VAL A 1 168 ? -9.482 -10.631 -12.081 1.00 76.12 168 VAL A O 1
ATOM 1298 N N . PRO A 1 169 ? -9.867 -11.894 -10.259 1.00 74.00 169 PRO A N 1
ATOM 1299 C CA . PRO A 1 169 ? -10.510 -10.802 -9.529 1.00 74.00 169 PRO A CA 1
ATOM 1300 C C . PRO A 1 169 ? -9.554 -9.631 -9.261 1.00 74.00 169 PRO A C 1
ATOM 1302 O O . PRO A 1 169 ? -9.997 -8.484 -9.258 1.00 74.00 169 PRO A O 1
ATOM 1305 N N . LEU A 1 170 ? -8.244 -9.876 -9.120 1.00 75.25 170 LEU A N 1
ATOM 1306 C CA . LEU A 1 170 ? -7.255 -8.800 -9.013 1.00 75.25 170 LEU A CA 1
ATOM 1307 C C . LEU A 1 170 ? -7.150 -7.977 -10.295 1.00 75.25 170 LEU A C 1
ATOM 1309 O O . LEU A 1 170 ? -7.129 -6.751 -10.215 1.00 75.25 170 LEU A O 1
ATOM 1313 N N . ILE A 1 171 ? -7.125 -8.618 -11.467 1.00 75.06 171 ILE A N 1
ATOM 1314 C CA . ILE A 1 171 ? -7.123 -7.917 -12.758 1.00 75.06 171 ILE A CA 1
ATOM 1315 C C . ILE A 1 171 ? -8.401 -7.088 -12.920 1.00 75.06 171 ILE A C 1
ATOM 1317 O O . ILE A 1 171 ? -8.314 -5.921 -13.296 1.00 75.06 171 ILE A O 1
ATOM 1321 N N . PHE A 1 172 ? -9.575 -7.644 -12.603 1.00 71.94 172 PHE A N 1
ATOM 1322 C CA . PHE A 1 172 ? -10.838 -6.900 -12.683 1.00 71.94 172 PHE A CA 1
ATOM 1323 C C . PHE A 1 172 ? -10.883 -5.719 -11.708 1.00 71.94 172 PHE A C 1
ATOM 1325 O O . PHE A 1 172 ? -11.228 -4.611 -12.114 1.00 71.94 172 PHE A O 1
ATOM 1332 N N . GLY A 1 173 ? -10.476 -5.919 -10.451 1.00 69.94 173 GLY A N 1
ATOM 1333 C CA . GLY A 1 173 ? -10.382 -4.842 -9.466 1.00 69.94 173 GLY A CA 1
ATOM 1334 C C . GLY A 1 173 ? -9.436 -3.727 -9.921 1.00 69.94 173 GLY A C 1
ATOM 1335 O O . GLY A 1 173 ? -9.791 -2.550 -9.860 1.00 69.94 173 GLY A O 1
ATOM 1336 N N . TRP A 1 174 ? -8.268 -4.088 -10.461 1.00 70.44 174 TRP A N 1
ATOM 1337 C CA . TRP A 1 174 ? -7.320 -3.130 -11.033 1.00 70.44 174 TRP A CA 1
ATOM 1338 C C . TRP A 1 174 ? -7.870 -2.402 -12.253 1.00 70.44 174 TRP A C 1
ATOM 1340 O O . TRP A 1 174 ? -7.663 -1.198 -12.371 1.00 70.44 174 TRP A O 1
ATOM 1350 N N . LEU A 1 175 ? -8.587 -3.092 -13.140 1.00 71.44 175 LEU A N 1
ATOM 1351 C CA . LEU A 1 175 ? -9.213 -2.474 -14.305 1.00 71.44 175 LEU A CA 1
ATOM 1352 C C . LEU A 1 175 ? -10.247 -1.426 -13.881 1.00 71.44 175 LEU A C 1
ATOM 1354 O O . LEU A 1 175 ? -10.265 -0.334 -14.440 1.00 71.44 175 LEU A O 1
ATOM 1358 N N . VAL A 1 176 ? -11.063 -1.718 -12.864 1.00 69.88 176 VAL A N 1
ATOM 1359 C CA . VAL A 1 176 ? -12.029 -0.758 -12.308 1.00 69.88 176 VAL A CA 1
ATOM 1360 C C . VAL A 1 176 ? -11.308 0.465 -11.746 1.00 69.88 176 VAL A C 1
ATOM 1362 O O . VAL A 1 176 ? -11.662 1.590 -12.095 1.00 69.88 176 VAL A O 1
ATOM 1365 N N . PHE A 1 177 ? -10.261 0.273 -10.938 1.00 66.94 177 PHE A N 1
ATOM 1366 C CA . PHE A 1 177 ? -9.460 1.386 -10.417 1.00 66.94 177 PHE A CA 1
ATOM 1367 C C . PHE A 1 177 ? -8.768 2.184 -11.524 1.00 66.94 177 PHE A C 1
ATOM 1369 O O . PHE A 1 177 ? -8.739 3.409 -11.458 1.00 66.94 177 PHE A O 1
ATOM 1376 N N . PHE A 1 178 ? -8.253 1.516 -12.557 1.00 68.88 178 PHE A N 1
ATOM 1377 C CA . PHE A 1 178 ? -7.634 2.157 -13.711 1.00 68.88 178 PHE A CA 1
ATOM 1378 C C . PHE A 1 178 ? -8.643 2.993 -14.499 1.00 68.88 178 PHE A C 1
ATOM 1380 O O . PHE A 1 178 ? -8.357 4.142 -14.819 1.00 68.88 178 PHE A O 1
ATOM 1387 N N . VAL A 1 179 ? -9.841 2.466 -14.764 1.00 70.94 179 VAL A N 1
ATOM 1388 C CA . VAL A 1 179 ? -10.920 3.212 -15.425 1.00 70.94 179 VAL A CA 1
ATOM 1389 C C . VAL A 1 179 ? -11.340 4.406 -14.573 1.00 70.94 179 VAL A C 1
ATOM 1391 O O . VAL A 1 179 ? -11.428 5.512 -15.097 1.00 70.94 179 VAL A O 1
ATOM 1394 N N . LEU A 1 180 ? -11.525 4.227 -13.261 1.00 66.06 180 LEU A N 1
ATOM 1395 C CA . LEU A 1 180 ? -11.831 5.330 -12.345 1.00 66.06 180 LEU A CA 1
ATOM 1396 C C . LEU A 1 180 ? -10.721 6.391 -12.348 1.00 66.06 180 LEU A C 1
ATOM 1398 O O . LEU A 1 180 ? -11.023 7.581 -12.399 1.00 66.06 180 LEU A O 1
ATOM 1402 N N . ALA A 1 181 ? -9.451 5.982 -12.372 1.00 64.12 181 ALA A N 1
ATOM 1403 C CA . ALA A 1 181 ? -8.307 6.885 -12.469 1.00 64.12 181 ALA A CA 1
ATOM 1404 C C . ALA A 1 181 ? -8.229 7.594 -13.837 1.00 64.12 18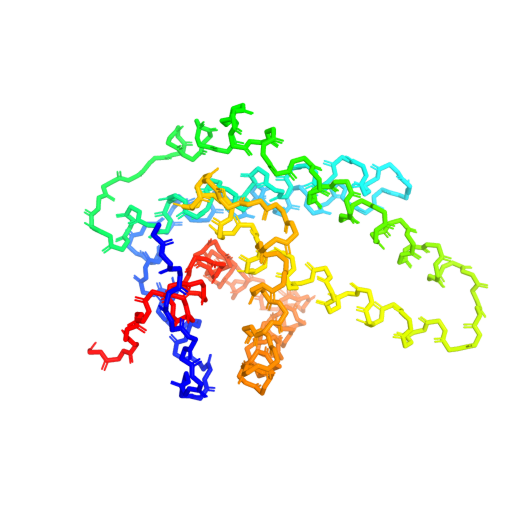1 ALA A C 1
ATOM 1406 O O . ALA A 1 181 ? -7.973 8.794 -13.903 1.00 64.12 181 ALA A O 1
ATOM 1407 N N . MET A 1 182 ? -8.508 6.913 -14.946 1.00 65.62 182 MET A N 1
ATOM 1408 C CA . MET A 1 182 ? -8.551 7.544 -16.271 1.00 65.62 182 MET A CA 1
ATOM 1409 C C . MET A 1 182 ? -9.703 8.544 -16.386 1.00 65.62 182 MET A C 1
ATOM 1411 O O . MET A 1 182 ? -9.509 9.655 -16.874 1.00 65.62 182 MET A O 1
ATOM 1415 N N . VAL A 1 183 ? -10.887 8.187 -15.882 1.00 64.81 183 VAL A N 1
ATOM 1416 C CA . VAL A 1 183 ? -12.044 9.088 -15.806 1.00 64.81 183 VAL A CA 1
ATOM 1417 C C . VAL A 1 183 ? -11.722 10.284 -14.907 1.00 64.81 183 VAL A C 1
ATOM 1419 O O . VAL A 1 183 ? -12.073 11.408 -15.252 1.00 64.81 183 VAL A O 1
ATOM 1422 N N . SER A 1 184 ? -10.973 10.074 -13.818 1.00 55.25 184 SER A N 1
ATOM 1423 C CA . SER A 1 184 ? -10.516 11.140 -12.916 1.00 55.25 184 SER A CA 1
ATOM 1424 C C . SER A 1 184 ? -9.595 12.171 -13.580 1.00 55.25 184 SER A C 1
ATOM 1426 O O . SER A 1 184 ? -9.602 13.338 -13.190 1.00 55.25 184 SER A O 1
ATOM 1428 N N . ALA A 1 185 ? -8.837 11.767 -14.605 1.00 57.03 185 ALA A N 1
ATOM 1429 C CA . ALA A 1 185 ? -7.945 12.652 -15.353 1.00 57.03 185 ALA A CA 1
ATOM 1430 C C . ALA A 1 185 ? -8.697 13.594 -16.313 1.00 57.03 185 ALA A C 1
ATOM 1432 O O . ALA A 1 185 ? -8.143 14.596 -16.768 1.00 57.03 185 ALA A O 1
ATOM 1433 N N . ILE A 1 186 ? -9.967 13.308 -16.612 1.00 66.75 186 ILE A N 1
ATOM 1434 C CA . ILE A 1 186 ? -10.833 14.188 -17.395 1.00 66.75 186 ILE A CA 1
ATOM 1435 C C . ILE A 1 186 ? -11.428 15.225 -16.430 1.00 66.75 186 ILE A C 1
ATOM 1437 O O . ILE A 1 186 ? -12.257 14.892 -15.587 1.00 66.75 186 ILE A O 1
ATOM 1441 N N . LEU A 1 187 ? -11.038 16.499 -16.569 1.00 56.97 187 LEU A N 1
ATOM 1442 C CA . LEU A 1 187 ? -11.403 17.608 -15.661 1.00 56.97 187 LEU A CA 1
ATOM 1443 C C . LEU A 1 187 ? -12.910 17.730 -15.343 1.00 56.97 187 LEU A C 1
ATOM 1445 O O . LEU A 1 187 ? -13.272 18.197 -14.267 1.00 56.97 187 LEU A O 1
ATOM 1449 N N . LEU A 1 188 ? -13.793 17.278 -16.239 1.00 57.03 188 LEU A N 1
ATOM 1450 C CA . LEU A 1 188 ? -15.248 17.234 -16.021 1.00 57.03 188 LEU A CA 1
ATOM 1451 C C . LEU A 1 188 ? -15.679 16.308 -14.871 1.00 57.03 188 LEU A C 1
ATOM 1453 O O . LEU A 1 188 ? -16.732 16.522 -14.278 1.00 57.03 188 LEU A O 1
ATOM 1457 N N . PHE A 1 189 ? -14.868 15.309 -14.527 1.00 58.88 189 PHE A N 1
ATOM 1458 C CA . PHE A 1 189 ? -15.157 14.337 -13.475 1.00 58.88 189 PHE A CA 1
ATOM 1459 C C . PHE A 1 189 ? -14.349 14.577 -12.199 1.00 58.88 189 PHE A C 1
ATOM 1461 O O . PHE A 1 189 ? -14.389 13.748 -11.293 1.00 58.88 189 PHE A O 1
ATOM 1468 N N . PHE A 1 190 ? -13.688 15.734 -12.076 1.00 63.00 190 PHE A N 1
ATOM 1469 C CA . PHE A 1 190 ? -12.968 16.151 -10.868 1.00 63.00 190 PHE A CA 1
ATOM 1470 C C . PHE A 1 190 ? -13.776 15.960 -9.557 1.00 63.00 190 PHE A C 1
ATOM 1472 O O . PHE A 1 190 ? -13.208 15.479 -8.576 1.00 63.00 190 PHE A O 1
ATOM 1479 N N . PRO A 1 191 ? -15.107 16.204 -9.515 1.00 65.44 191 PRO A N 1
ATOM 1480 C CA . PRO A 1 191 ? -15.922 15.904 -8.332 1.00 65.44 191 PRO A CA 1
ATOM 1481 C C . PRO A 1 191 ? -16.014 14.408 -7.990 1.00 65.44 191 PRO A C 1
ATOM 1483 O O . PRO A 1 191 ? -16.026 14.050 -6.812 1.00 65.44 191 PRO A O 1
ATOM 1486 N N . LEU A 1 192 ? -16.037 13.524 -8.996 1.00 65.50 192 LEU A N 1
ATOM 1487 C CA . LEU A 1 192 ? -16.018 12.072 -8.780 1.00 65.50 192 LEU A CA 1
ATOM 1488 C C . LEU A 1 192 ? -14.675 11.617 -8.206 1.00 65.50 192 LEU A C 1
ATOM 1490 O O . LEU A 1 192 ? -14.634 10.674 -7.424 1.00 65.50 192 LEU A O 1
ATOM 1494 N N . VAL A 1 193 ? -13.584 12.313 -8.527 1.00 65.56 193 VAL A N 1
ATOM 1495 C CA . VAL A 1 193 ? -12.257 12.030 -7.963 1.00 65.56 193 VAL A CA 1
ATOM 1496 C C . VAL A 1 193 ? -12.277 12.221 -6.465 1.00 65.56 193 VAL A C 1
ATOM 1498 O O . VAL A 1 193 ? -11.908 11.312 -5.739 1.00 65.56 193 VAL A O 1
ATOM 1501 N N . PHE A 1 194 ? -12.777 13.353 -5.976 1.00 69.69 194 PHE A N 1
ATOM 1502 C CA . PHE A 1 194 ? -12.864 13.567 -4.534 1.00 69.69 194 PHE A CA 1
ATOM 1503 C C . PHE A 1 194 ? -13.843 12.624 -3.855 1.00 69.69 194 PHE A C 1
ATOM 1505 O O . PHE A 1 194 ? -13.575 12.232 -2.724 1.00 69.69 194 PHE A O 1
ATOM 1512 N N . ALA A 1 195 ? -14.911 12.222 -4.550 1.00 68.69 195 ALA A N 1
ATOM 1513 C CA . ALA A 1 195 ? -15.819 11.208 -4.047 1.00 68.69 195 ALA A CA 1
ATOM 1514 C C . ALA A 1 195 ? -15.097 9.864 -3.874 1.00 68.69 195 ALA A C 1
ATOM 1516 O O . ALA A 1 195 ? -15.109 9.334 -2.774 1.00 68.69 195 ALA A O 1
ATOM 1517 N N . PHE A 1 196 ? -14.428 9.329 -4.901 1.00 66.94 196 PHE A N 1
ATOM 1518 C CA . PHE A 1 196 ? -13.895 7.957 -4.893 1.00 66.94 196 PHE A CA 1
ATOM 1519 C C . PHE A 1 196 ? -12.444 7.817 -4.413 1.00 66.94 196 PHE A C 1
ATOM 1521 O O . PHE A 1 196 ? -12.065 6.747 -3.941 1.00 66.94 196 PHE A O 1
ATOM 1528 N N . MET A 1 197 ? -11.629 8.872 -4.479 1.00 71.81 197 MET A N 1
ATOM 1529 C CA . MET A 1 197 ? -10.235 8.880 -4.013 1.00 71.81 197 MET A CA 1
ATOM 1530 C C . MET A 1 197 ? -10.077 8.374 -2.565 1.00 71.81 197 MET A C 1
ATOM 1532 O O . MET A 1 197 ? -9.154 7.597 -2.321 1.00 71.81 197 MET A O 1
ATOM 1536 N N . PRO A 1 198 ? -10.969 8.702 -1.609 1.00 76.88 198 PRO A N 1
ATOM 1537 C CA . PRO A 1 198 ? -10.886 8.174 -0.254 1.00 76.88 198 PRO A CA 1
ATOM 1538 C C . PRO A 1 198 ? -11.088 6.656 -0.140 1.00 76.88 198 PRO A C 1
ATOM 1540 O O . PRO A 1 198 ? -10.671 6.076 0.861 1.00 76.88 198 PRO A O 1
ATOM 1543 N N . ALA A 1 199 ? -11.654 5.988 -1.155 1.00 76.19 199 ALA A N 1
ATOM 1544 C CA . ALA A 1 199 ? -11.846 4.533 -1.141 1.00 76.19 199 ALA A CA 1
ATOM 1545 C C . ALA A 1 199 ? -10.512 3.795 -1.290 1.00 76.19 199 ALA A C 1
ATOM 1547 O O . ALA A 1 199 ? -10.349 2.686 -0.782 1.00 76.19 199 ALA A O 1
ATOM 1548 N N . ALA A 1 200 ? -9.522 4.442 -1.916 1.00 74.31 200 ALA A N 1
ATOM 1549 C CA . ALA A 1 200 ? -8.165 3.919 -2.018 1.00 74.31 200 ALA A CA 1
ATOM 1550 C C . ALA A 1 200 ? -7.504 3.732 -0.639 1.00 74.31 200 ALA A C 1
ATOM 1552 O O . ALA A 1 200 ? -6.634 2.871 -0.493 1.00 74.31 200 ALA A O 1
ATOM 1553 N N . LEU A 1 201 ? -7.945 4.485 0.381 1.00 82.75 201 LEU A N 1
ATOM 1554 C CA . LEU A 1 201 ? -7.401 4.406 1.735 1.00 82.75 201 LEU A CA 1
ATOM 1555 C C . LEU A 1 201 ? -7.613 3.022 2.356 1.00 82.75 201 LEU A C 1
ATOM 1557 O O . LEU A 1 201 ? -6.689 2.441 2.910 1.00 82.75 201 LEU A O 1
ATOM 1561 N N . THR A 1 202 ? -8.821 2.473 2.269 1.00 87.31 202 THR A N 1
ATOM 1562 C CA . THR A 1 202 ? -9.141 1.174 2.884 1.00 87.31 202 THR A CA 1
ATOM 1563 C C . THR A 1 202 ? -8.914 0.004 1.934 1.00 87.31 202 THR A C 1
ATOM 1565 O O . THR A 1 202 ? -8.977 -1.144 2.360 1.00 87.31 202 THR A O 1
ATOM 1568 N N . PHE A 1 203 ? -8.599 0.268 0.667 1.00 85.12 203 PHE A N 1
ATOM 1569 C CA . PHE A 1 203 ? -8.477 -0.751 -0.373 1.00 85.12 203 PHE A CA 1
ATOM 1570 C C . PHE A 1 203 ? -7.472 -1.858 -0.042 1.00 85.12 203 PHE A C 1
ATOM 1572 O O . PHE A 1 203 ? -7.817 -3.038 -0.078 1.00 85.12 203 PHE A O 1
ATOM 1579 N N . HIS A 1 204 ? -6.249 -1.485 0.349 1.00 84.56 204 HIS A N 1
ATOM 1580 C CA . HIS A 1 204 ? -5.195 -2.439 0.718 1.00 84.56 204 HIS A CA 1
ATOM 1581 C C . HIS A 1 204 ? -5.609 -3.305 1.914 1.00 84.56 204 HIS A C 1
ATOM 1583 O O . HIS A 1 204 ? -5.322 -4.499 1.960 1.00 84.56 204 HIS A O 1
ATOM 1589 N N . TYR A 1 205 ? -6.322 -2.704 2.869 1.00 89.50 205 TYR A N 1
ATOM 1590 C CA . TYR A 1 205 ? -6.828 -3.397 4.045 1.00 89.50 205 TYR A CA 1
ATOM 1591 C C . TYR A 1 205 ? -7.924 -4.408 3.694 1.00 89.50 205 TYR A C 1
ATOM 1593 O O . TYR A 1 205 ? -7.838 -5.565 4.096 1.00 89.50 205 TYR A O 1
ATOM 1601 N N . VAL A 1 206 ? -8.932 -3.987 2.927 1.00 88.00 206 VAL A N 1
ATOM 1602 C CA . VAL A 1 206 ? -10.075 -4.836 2.571 1.00 88.00 206 VAL A CA 1
ATOM 1603 C C . VAL A 1 206 ? -9.624 -6.016 1.714 1.00 88.00 206 VAL A C 1
ATOM 1605 O O . VAL A 1 206 ? -9.989 -7.146 2.016 1.00 88.00 206 VAL A O 1
ATOM 1608 N N . TRP A 1 207 ? -8.761 -5.800 0.715 1.00 85.06 207 TRP A N 1
ATOM 1609 C CA . TRP A 1 207 ? -8.199 -6.904 -0.073 1.00 85.06 207 TRP A CA 1
ATOM 1610 C C . TRP A 1 207 ? -7.429 -7.911 0.775 1.00 85.06 207 TRP A C 1
ATOM 1612 O O . TRP A 1 207 ? -7.598 -9.117 0.600 1.00 85.06 207 TRP A O 1
ATOM 1622 N N . TYR A 1 208 ? -6.608 -7.426 1.707 1.00 86.81 208 TYR A N 1
ATOM 1623 C CA . TYR A 1 208 ? -5.915 -8.295 2.649 1.00 86.81 208 TYR A CA 1
ATOM 1624 C C . TYR A 1 208 ? -6.907 -9.111 3.489 1.00 86.81 208 TYR A C 1
ATOM 1626 O O . TYR A 1 208 ? -6.784 -10.331 3.555 1.00 86.81 208 TYR A O 1
ATOM 1634 N N . ARG A 1 209 ? -7.921 -8.464 4.072 1.00 86.62 209 ARG A N 1
ATOM 1635 C CA . ARG A 1 209 ? -8.941 -9.119 4.903 1.00 86.62 209 ARG A CA 1
ATOM 1636 C C . ARG A 1 209 ? -9.718 -10.187 4.143 1.00 86.62 209 ARG A C 1
ATOM 1638 O O . ARG A 1 209 ? -9.936 -11.272 4.664 1.00 86.62 209 ARG A O 1
ATOM 1645 N N . VAL A 1 210 ? -10.110 -9.892 2.910 1.00 84.88 210 VAL A N 1
ATOM 1646 C CA . VAL A 1 210 ? -10.884 -10.805 2.063 1.00 84.88 210 VAL A CA 1
ATOM 1647 C C . VAL A 1 210 ? -10.071 -12.035 1.665 1.00 84.88 210 VAL A C 1
ATOM 1649 O O . VAL A 1 210 ? -10.604 -13.140 1.639 1.00 84.88 210 VAL A O 1
ATOM 1652 N N . ILE A 1 211 ? -8.782 -11.860 1.366 1.00 81.94 211 ILE A N 1
ATOM 1653 C CA . ILE A 1 211 ? -7.931 -12.952 0.883 1.00 81.94 211 ILE A CA 1
ATOM 1654 C C . ILE A 1 211 ? -7.336 -13.778 2.018 1.00 81.94 211 ILE A C 1
ATOM 1656 O O . ILE A 1 211 ? -7.260 -14.994 1.875 1.00 81.94 211 ILE A O 1
ATOM 1660 N N . PHE A 1 212 ? -6.882 -13.136 3.094 1.00 82.62 212 PHE A N 1
ATOM 1661 C CA . PHE A 1 212 ? -6.078 -13.770 4.145 1.00 82.62 212 PHE A CA 1
ATOM 1662 C C . PHE A 1 212 ? -6.809 -13.954 5.475 1.00 82.62 212 PHE A C 1
ATOM 1664 O O . PHE A 1 212 ? -6.337 -14.714 6.317 1.00 82.62 212 PHE A O 1
ATOM 1671 N N . GLU A 1 213 ? -7.913 -13.239 5.699 1.00 82.56 213 GLU A N 1
ATOM 1672 C CA . GLU A 1 213 ? -8.678 -13.294 6.953 1.00 82.56 213 GLU A CA 1
ATOM 1673 C C . GLU A 1 213 ? -10.173 -13.598 6.718 1.00 82.56 213 GLU A C 1
ATOM 1675 O O . GLU A 1 213 ? -10.990 -13.373 7.610 1.00 82.56 213 GLU A O 1
ATOM 1680 N N . ASP A 1 214 ? -10.518 -14.118 5.532 1.00 76.25 214 ASP A N 1
ATOM 1681 C CA . ASP A 1 214 ? -11.853 -14.585 5.130 1.00 76.25 214 ASP A CA 1
ATOM 1682 C C . ASP A 1 214 ? -13.005 -13.585 5.368 1.00 76.25 214 ASP A C 1
ATOM 1684 O O . ASP A 1 214 ? -14.138 -13.979 5.661 1.00 76.25 214 ASP A O 1
ATOM 1688 N N . LEU A 1 215 ? -12.757 -12.279 5.207 1.00 77.62 215 LEU A N 1
ATOM 1689 C CA . LEU A 1 215 ? -13.830 -11.281 5.261 1.00 77.62 215 LEU A CA 1
ATOM 1690 C C . LEU A 1 215 ? -14.896 -11.576 4.192 1.00 77.62 215 LEU A C 1
ATOM 1692 O O . LEU A 1 215 ? -14.599 -11.662 2.997 1.00 77.62 215 LEU A O 1
ATOM 1696 N N . GLN A 1 216 ? -16.147 -11.721 4.631 1.00 75.44 216 GLN A N 1
ATOM 1697 C CA . GLN A 1 216 ? -17.299 -11.902 3.752 1.00 75.44 216 GLN A CA 1
ATOM 1698 C C . GLN A 1 216 ? -17.842 -10.535 3.334 1.00 75.44 216 GLN A C 1
ATOM 1700 O O . GLN A 1 216 ? -18.101 -9.678 4.175 1.00 75.44 216 GLN A O 1
ATOM 1705 N N . LEU A 1 217 ? -17.975 -10.327 2.025 1.00 70.88 217 LEU A N 1
ATOM 1706 C CA . LEU A 1 217 ? -18.553 -9.120 1.449 1.00 70.88 217 LEU A CA 1
ATOM 1707 C C . LEU A 1 217 ? -20.018 -9.423 1.106 1.00 70.88 217 LEU A C 1
ATOM 1709 O O . LEU A 1 217 ? -20.264 -10.372 0.366 1.00 70.88 217 LEU A O 1
ATOM 1713 N N . GLY A 1 218 ? -20.970 -8.635 1.620 1.00 55.47 218 GLY A N 1
ATOM 1714 C CA . GLY A 1 218 ? -22.371 -8.688 1.168 1.00 55.47 218 GLY A CA 1
ATOM 1715 C C . GLY A 1 218 ? -23.427 -9.206 2.152 1.00 55.47 218 GLY A C 1
ATOM 1716 O O . GLY A 1 218 ? -24.299 -9.954 1.717 1.00 55.47 218 GLY A O 1
ATOM 1717 N N . ASP A 1 219 ? -23.399 -8.758 3.411 1.00 44.53 219 ASP A N 1
ATOM 1718 C CA . ASP A 1 219 ? -24.621 -8.686 4.238 1.00 44.53 219 ASP A CA 1
ATOM 1719 C C . ASP A 1 219 ? -25.346 -7.345 4.021 1.00 4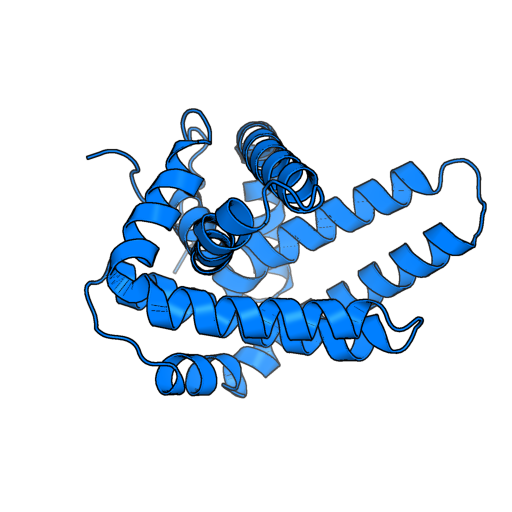4.53 219 ASP A C 1
ATOM 1721 O O . ASP A 1 219 ? -24.658 -6.292 4.034 1.00 44.53 219 ASP A O 1
#

Radius of gyration: 16.95 Å; chains: 1; bounding box: 40×38×45 Å

pLDDT: mean 80.5, std 11.58, range [42.28, 94.38]

Sequence (219 aa):
MAIKFYKTDIGTGWEVPWYCWELMKKNYGLALGVSVLALCFYMVAVIPLVGPFLSTPLIFMYIVGSLFIGRDWEAGKPSSFNTFMTKATDRDTLKRLLPVIILQIVLSTANVSLLESGIPGAGLAQFAISVVGALIGIFCVPIMVFHPNVLFAEAFNLSLKAAWANIVPLIFGWLVFFVLAMVSAILLFFPLVFAFMPAALTFHYVWYRVIFEDLQLGD